Protein AF-A0A7I7NJE1-F1 (afdb_monomer)

Nearest PDB structures (foldseek):
  4ftd-assembly1_A  TM=7.856E-01  e=2.096E+00  Bacteroides eggerthii DSM 20697
  6hzo-assembly2_B  TM=3.505E-01  e=2.374E+00  Haemophilus influenzae
  6xyw-assembly1_Bd  TM=3.666E-01  e=9.323E+00  Arabidopsis thaliana
  8i4o-assembly2_C  TM=2.886E-01  e=9.323E+00  Bacteria Latreille et al. 1825

Foldseek 3Di:
DDDPPAQDPPDQQQVLVVVLLCQFAVVDKDKDKDKGWDADPVRHTPWIKMKIFIRHAPAATCVQVVVHDPVSNVCSLVVVVVDPVSCVVVVRDNPDDDPPCPVVVVVRVVVSVVLVCLLPVVVVVRNGFAMWMAIGVVRDIDRDDTDHDPPDPSNVSGHNHVVDDDSDDDVVVVVVVVVVVPPPDPPDPDDDDDDDDDDDD

Sequence (201 aa):
MTAALGNYVTVDTWPRAILNTIAYADLIPVIDGGLTLETFPDGQMRSGSWRAHTLVPGRPCMLCTRQLNQTDIQLDRRGLLDDPTYIERSGRQTAMGAPNVAAYAASVSAALLAQFVSLTAHPGHQGVPAPLRYVLTTHNLHLLEAATGEHCQYELDTAIGDGRTPWGTSESTIAATARGCGRISRTRIARSHRMAPDRAT

Secondary structure (DSSP, 8-state):
------------HHHHHHHHHHHHHS---EEEEEEEEEE-TTS-EEEEEEEEEEE-TTS--TTTTTS--HHHHHHHHTTTTT-HHHHHHHT----SS----HHHHHHHHHHHHHHHHHHHH-GGG-SSPPPEEEEGGGTEEEE------TT-HHHHTTT-GGGSPPS---HHHHHHHHHHTT-------------PPP---

Radius of gyration: 27.12 Å; Cα contacts (8 Å, |Δi|>4): 253; chains: 1; bounding box: 35×96×79 Å

pLDDT: mean 78.31, std 21.94, range [21.69, 97.75]

Organism: NCBI:txid169765

Mean predicted aligned error: 12.09 Å

Structure (mmCIF, N/CA/C/O backbone):
data_AF-A0A7I7NJE1-F1
#
_entry.id   AF-A0A7I7NJE1-F1
#
loop_
_atom_site.group_PDB
_atom_site.id
_atom_site.type_symbol
_atom_site.label_atom_id
_atom_site.label_alt_id
_atom_site.label_comp_id
_atom_site.label_asym_id
_atom_site.label_entity_id
_atom_site.label_seq_id
_atom_site.pdbx_PDB_ins_code
_atom_site.Cartn_x
_atom_site.Cartn_y
_atom_site.Cartn_z
_atom_site.occupancy
_atom_site.B_iso_or_equiv
_atom_site.auth_seq_id
_atom_site.auth_comp_id
_atom_site.auth_asym_id
_atom_site.auth_atom_id
_atom_site.pdbx_PDB_model_num
ATOM 1 N N . MET A 1 1 ? 6.861 5.701 25.806 1.00 27.98 1 MET A N 1
ATOM 2 C CA . MET A 1 1 ? 6.484 5.865 24.385 1.00 27.98 1 MET A CA 1
ATOM 3 C C . MET A 1 1 ? 5.833 4.575 23.924 1.00 27.98 1 MET A C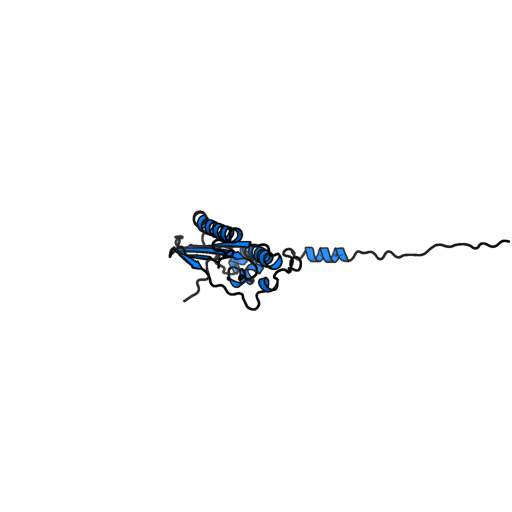 1
ATOM 5 O O . MET A 1 1 ? 6.501 3.673 23.445 1.00 27.98 1 MET A O 1
ATOM 9 N N . THR A 1 2 ? 4.543 4.441 24.196 1.00 21.69 2 THR A N 1
ATOM 10 C CA . THR A 1 2 ? 3.741 3.271 23.839 1.00 21.69 2 THR A CA 1
ATOM 11 C C . THR A 1 2 ? 3.338 3.427 22.380 1.00 21.69 2 THR A C 1
ATOM 13 O O . THR A 1 2 ? 2.676 4.401 22.028 1.00 21.69 2 THR A O 1
ATOM 16 N N . ALA A 1 3 ? 3.789 2.510 21.524 1.00 24.23 3 ALA A N 1
ATOM 17 C CA . ALA A 1 3 ? 3.280 2.388 20.168 1.00 24.23 3 ALA A CA 1
ATOM 18 C C . ALA A 1 3 ? 1.771 2.137 20.272 1.00 24.23 3 ALA A C 1
ATOM 20 O O . ALA A 1 3 ? 1.347 1.066 20.703 1.00 24.23 3 ALA A O 1
ATOM 21 N N . ALA A 1 4 ? 0.974 3.158 19.964 1.00 26.89 4 ALA A N 1
ATOM 22 C CA . ALA A 1 4 ? -0.460 3.007 19.828 1.00 26.89 4 ALA A CA 1
ATOM 23 C C . ALA A 1 4 ? -0.686 2.010 18.690 1.00 26.89 4 ALA A C 1
ATOM 25 O O . ALA A 1 4 ? -0.354 2.277 17.534 1.00 26.89 4 ALA A O 1
ATOM 26 N N . LEU A 1 5 ? -1.161 0.823 19.060 1.00 32.50 5 LEU A N 1
ATOM 27 C CA . LEU A 1 5 ? -1.731 -0.143 18.141 1.00 32.50 5 LEU A CA 1
ATOM 28 C C . LEU A 1 5 ? -2.878 0.590 17.449 1.00 32.50 5 LEU A C 1
ATOM 30 O O . LEU A 1 5 ? -3.888 0.888 18.080 1.00 32.50 5 LEU A O 1
ATOM 34 N N . GLY A 1 6 ? -2.643 0.994 16.200 1.00 34.84 6 GLY A N 1
ATOM 35 C CA . GLY A 1 6 ? -3.618 1.724 15.407 1.00 34.84 6 GLY A CA 1
ATOM 36 C C . GLY A 1 6 ? -4.927 0.951 15.382 1.00 34.84 6 GLY A C 1
ATOM 37 O O . GLY A 1 6 ? -4.928 -0.268 15.212 1.00 34.84 6 GLY A O 1
ATOM 38 N N . ASN A 1 7 ? -6.027 1.667 15.582 1.00 38.50 7 ASN A N 1
ATOM 39 C CA . ASN A 1 7 ? -7.372 1.142 15.414 1.00 38.50 7 ASN A CA 1
ATOM 40 C C . ASN A 1 7 ? -7.488 0.590 13.986 1.00 38.50 7 ASN A C 1
ATOM 42 O O . ASN A 1 7 ? -7.588 1.355 13.024 1.00 38.50 7 ASN A O 1
ATOM 46 N N . TYR A 1 8 ? -7.405 -0.731 13.835 1.00 43.19 8 TYR A N 1
ATOM 47 C CA . TYR A 1 8 ? -7.568 -1.380 12.544 1.00 43.19 8 TYR A CA 1
ATOM 48 C C . TYR A 1 8 ? -9.050 -1.310 12.179 1.00 43.19 8 TYR A C 1
ATOM 50 O O . TYR A 1 8 ? -9.864 -2.084 12.673 1.00 43.19 8 TYR A O 1
ATOM 58 N N . VAL A 1 9 ? -9.400 -0.376 11.294 1.00 43.22 9 VAL A N 1
ATOM 59 C CA . VAL A 1 9 ? -10.474 -0.647 10.336 1.00 43.22 9 VAL A CA 1
ATOM 60 C C . VAL A 1 9 ? -10.018 -1.902 9.597 1.00 43.22 9 VAL A C 1
ATOM 62 O O . VAL A 1 9 ? -8.901 -1.922 9.079 1.00 43.22 9 VAL A O 1
ATOM 65 N N . THR A 1 10 ? -10.813 -2.966 9.642 1.00 46.72 10 THR A N 1
ATOM 66 C CA . THR A 1 10 ? -10.576 -4.222 8.924 1.00 46.72 10 THR A CA 1
ATOM 67 C C . THR A 1 10 ? -10.597 -3.935 7.426 1.00 46.72 10 THR A C 1
ATOM 69 O O . THR A 1 10 ? -11.626 -4.006 6.770 1.00 46.72 10 THR A O 1
ATOM 72 N N . VAL A 1 11 ? -9.460 -3.491 6.895 1.00 59.47 11 VAL A N 1
ATOM 73 C CA . VAL A 1 11 ? -9.180 -3.526 5.463 1.00 59.47 11 VAL A CA 1
ATOM 74 C C . VAL A 1 11 ? -8.716 -4.932 5.137 1.00 59.47 11 VAL A C 1
ATOM 76 O O . VAL A 1 11 ? -7.766 -5.425 5.754 1.00 59.47 11 VAL A O 1
ATOM 79 N N . ASP A 1 12 ? -9.383 -5.542 4.165 1.00 73.38 12 ASP A N 1
ATOM 80 C CA . ASP A 1 12 ? -9.104 -6.884 3.668 1.00 73.38 12 ASP A CA 1
ATOM 81 C C . ASP A 1 12 ? -7.601 -7.024 3.366 1.00 73.38 12 ASP A C 1
ATOM 83 O O . ASP A 1 12 ? -7.031 -6.443 2.433 1.00 73.38 12 ASP A O 1
ATOM 87 N N . THR A 1 13 ? -6.925 -7.774 4.226 1.00 89.06 13 THR A N 1
ATOM 88 C CA . THR A 1 13 ? -5.475 -7.959 4.239 1.00 89.06 13 THR A CA 1
ATOM 89 C C . THR A 1 13 ? -5.062 -9.026 3.217 1.00 89.06 13 THR A C 1
ATOM 91 O O . THR A 1 13 ? -3.984 -8.950 2.624 1.00 89.06 13 THR A O 1
ATOM 94 N N . TRP A 1 14 ? -5.934 -9.998 2.948 1.00 91.44 14 TRP A N 1
ATOM 95 C CA . TRP A 1 14 ? -5.745 -11.072 1.983 1.00 91.44 14 TRP A CA 1
ATOM 96 C C . TRP A 1 14 ? -5.761 -10.584 0.522 1.00 91.44 14 TRP A C 1
ATOM 98 O O . TRP A 1 14 ? -4.806 -10.893 -0.196 1.00 91.44 14 TRP A O 1
ATOM 108 N N . PRO A 1 15 ? -6.730 -9.767 0.059 1.00 92.25 15 PRO A N 1
ATOM 109 C CA . PRO A 1 15 ? -6.671 -9.163 -1.272 1.00 92.25 15 PRO A CA 1
ATOM 110 C C . PRO A 1 15 ? -5.396 -8.350 -1.497 1.00 92.25 15 PRO A C 1
ATOM 112 O O . PRO A 1 15 ? -4.749 -8.488 -2.534 1.00 92.25 15 PRO A O 1
ATOM 115 N N . ARG A 1 16 ? -4.965 -7.564 -0.505 1.00 93.81 16 ARG A N 1
ATOM 116 C CA . ARG A 1 16 ? -3.686 -6.849 -0.583 1.00 93.81 16 ARG A CA 1
ATOM 117 C C . ARG A 1 16 ? -2.494 -7.797 -0.668 1.00 93.81 16 ARG A C 1
ATOM 119 O O . ARG A 1 16 ? -1.583 -7.531 -1.442 1.00 93.81 16 ARG A O 1
ATOM 126 N N . ALA A 1 17 ? -2.488 -8.913 0.059 1.00 94.38 17 ALA A N 1
ATOM 127 C CA . ALA A 1 17 ? -1.436 -9.920 -0.081 1.00 94.38 17 ALA A CA 1
ATOM 128 C C . ALA A 1 17 ? -1.363 -10.485 -1.511 1.00 94.38 17 ALA A C 1
ATOM 130 O O . ALA A 1 17 ? -0.268 -10.584 -2.061 1.00 94.38 17 ALA A O 1
ATOM 131 N N . ILE A 1 18 ? -2.512 -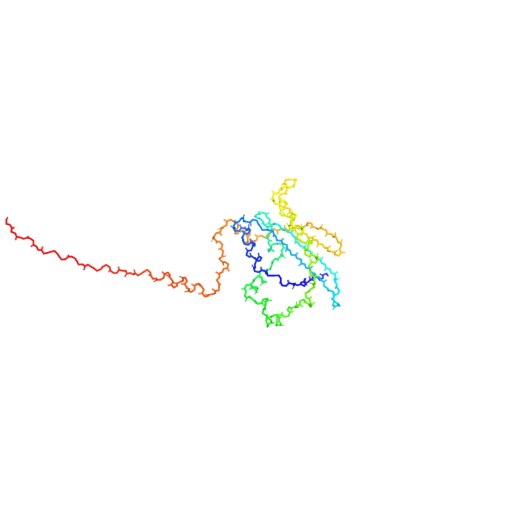10.764 -2.141 1.00 94.50 18 ILE A N 1
ATOM 132 C CA . ILE A 1 18 ? -2.582 -11.186 -3.551 1.00 94.50 18 ILE A CA 1
ATOM 133 C C . ILE A 1 18 ? -2.001 -10.110 -4.473 1.00 94.50 18 ILE A C 1
ATOM 135 O O . ILE A 1 18 ? -1.153 -10.416 -5.309 1.00 94.50 18 ILE A O 1
ATOM 139 N N . LEU A 1 19 ? -2.416 -8.850 -4.307 1.00 95.38 19 LEU A N 1
ATOM 140 C CA . LEU A 1 19 ? -1.895 -7.735 -5.102 1.00 95.38 19 LEU A CA 1
ATOM 141 C C . LEU A 1 19 ? -0.381 -7.556 -4.912 1.00 95.38 19 LEU A C 1
ATOM 143 O O . LEU A 1 19 ? 0.336 -7.300 -5.876 1.00 95.38 19 LEU A O 1
ATOM 147 N N . ASN A 1 20 ? 0.124 -7.758 -3.693 1.00 95.31 20 ASN A N 1
ATOM 148 C CA . ASN A 1 20 ? 1.558 -7.767 -3.429 1.00 95.31 20 ASN A CA 1
ATOM 149 C C . ASN A 1 20 ? 2.236 -8.909 -4.195 1.00 95.31 20 ASN A C 1
ATOM 151 O O . ASN A 1 20 ? 3.243 -8.676 -4.842 1.00 95.31 20 ASN A O 1
ATOM 155 N N . THR A 1 21 ? 1.686 -10.128 -4.194 1.00 95.88 21 THR A N 1
ATOM 156 C CA . THR A 1 21 ? 2.241 -11.222 -5.008 1.00 95.88 21 THR A CA 1
ATOM 157 C C . THR A 1 21 ? 2.276 -10.854 -6.492 1.00 95.88 21 THR A C 1
ATOM 159 O O . THR A 1 21 ? 3.316 -11.030 -7.114 1.00 95.88 21 THR A O 1
ATOM 162 N N . ILE A 1 22 ? 1.191 -10.307 -7.047 1.00 96.31 22 ILE A N 1
ATOM 163 C CA . ILE A 1 22 ? 1.111 -9.894 -8.460 1.00 96.31 22 ILE A CA 1
ATOM 164 C C . ILE A 1 22 ? 2.212 -8.880 -8.812 1.00 96.31 22 ILE A C 1
ATOM 166 O O . ILE A 1 22 ? 2.864 -9.005 -9.849 1.00 96.31 22 ILE A O 1
ATOM 170 N N . ALA A 1 23 ? 2.467 -7.910 -7.929 1.00 97.12 23 ALA A N 1
ATOM 171 C CA . ALA A 1 23 ? 3.466 -6.871 -8.168 1.00 97.12 23 ALA A CA 1
ATOM 172 C C . ALA A 1 23 ? 4.892 -7.411 -8.346 1.00 97.12 23 ALA A C 1
ATOM 174 O O . ALA A 1 23 ? 5.647 -6.888 -9.167 1.00 97.12 23 ALA A O 1
ATOM 175 N N . TYR A 1 24 ? 5.257 -8.459 -7.604 1.00 96.81 24 TYR A N 1
ATOM 176 C CA . TYR A 1 24 ? 6.612 -9.014 -7.630 1.00 96.81 24 TYR A CA 1
ATOM 177 C C . TYR A 1 24 ? 6.721 -10.254 -8.520 1.00 96.81 24 TYR A C 1
ATOM 179 O O . TYR A 1 24 ? 7.607 -10.308 -9.370 1.00 96.81 24 TYR A O 1
ATOM 187 N N . ALA A 1 25 ? 5.814 -11.223 -8.385 1.00 97.00 25 ALA A N 1
ATOM 188 C CA . ALA A 1 25 ? 5.864 -12.467 -9.152 1.00 97.00 25 ALA A CA 1
ATOM 189 C C . ALA A 1 25 ? 5.546 -12.247 -10.636 1.00 97.00 25 ALA A C 1
ATOM 191 O O . ALA A 1 25 ? 6.240 -12.798 -11.490 1.00 97.00 25 ALA A O 1
ATOM 192 N N . ASP A 1 26 ? 4.542 -11.417 -10.939 1.00 96.75 26 ASP A N 1
ATOM 193 C CA . ASP A 1 26 ? 4.022 -11.229 -12.301 1.00 96.75 26 ASP A CA 1
ATOM 194 C C . ASP A 1 26 ? 4.498 -9.920 -12.954 1.00 96.75 26 ASP A C 1
ATOM 196 O O . ASP A 1 26 ? 4.197 -9.662 -14.118 1.00 96.75 26 ASP A O 1
ATOM 200 N N . LEU A 1 27 ? 5.264 -9.099 -12.223 1.00 96.81 27 LEU A N 1
ATOM 201 C CA . LEU A 1 27 ? 5.820 -7.819 -12.686 1.00 96.81 27 LEU A CA 1
ATOM 202 C C . LEU A 1 27 ? 4.757 -6.805 -13.146 1.00 96.81 27 LEU A C 1
ATOM 204 O O . LEU A 1 27 ? 5.033 -5.945 -13.984 1.00 96.81 27 LEU A O 1
ATOM 208 N N . ILE A 1 28 ? 3.545 -6.884 -12.593 1.00 97.25 28 ILE A N 1
ATOM 209 C CA . ILE A 1 28 ? 2.456 -5.943 -12.874 1.00 97.25 28 ILE A CA 1
ATOM 210 C C . ILE A 1 28 ? 2.454 -4.871 -11.776 1.00 97.25 28 ILE A C 1
ATOM 212 O O . ILE A 1 28 ? 2.090 -5.190 -10.646 1.00 97.25 28 ILE A O 1
ATOM 216 N N . PRO A 1 29 ? 2.822 -3.605 -12.059 1.00 97.19 29 PRO A N 1
ATOM 217 C CA . PRO A 1 29 ? 2.873 -2.570 -11.032 1.00 97.19 29 PRO A CA 1
ATOM 218 C C . PRO A 1 29 ? 1.533 -2.400 -10.313 1.00 97.19 29 PRO A C 1
ATOM 220 O O . PRO A 1 29 ? 0.490 -2.254 -10.953 1.00 97.19 29 PRO A O 1
ATOM 223 N N . VAL A 1 30 ? 1.569 -2.364 -8.982 1.00 97.75 30 VAL A N 1
ATOM 224 C CA . VAL A 1 30 ? 0.382 -2.129 -8.150 1.00 97.75 30 VAL A CA 1
ATOM 225 C C . VAL A 1 30 ? 0.530 -0.804 -7.427 1.00 97.75 30 VAL A C 1
ATOM 227 O O . VAL A 1 30 ? 1.540 -0.547 -6.781 1.00 97.75 30 VAL A O 1
ATOM 230 N N . ILE A 1 31 ? -0.497 0.033 -7.497 1.00 97.00 31 ILE A N 1
ATOM 231 C CA . ILE A 1 31 ? -0.575 1.267 -6.720 1.00 97.00 31 ILE A CA 1
ATOM 232 C C . ILE A 1 31 ? -1.539 1.011 -5.572 1.00 97.00 31 ILE A C 1
ATOM 234 O O . ILE A 1 31 ? -2.721 0.764 -5.803 1.00 97.00 31 ILE A O 1
ATOM 238 N N . ASP A 1 32 ? -1.030 1.057 -4.345 1.00 95.25 32 ASP A N 1
ATOM 239 C CA . ASP A 1 32 ? -1.823 0.825 -3.140 1.00 95.25 32 ASP A CA 1
ATOM 240 C C . ASP A 1 32 ? -1.802 2.049 -2.226 1.00 95.25 32 ASP A C 1
ATOM 242 O O . ASP A 1 32 ? -0.802 2.771 -2.083 1.00 95.25 32 ASP A O 1
ATOM 246 N N . GLY A 1 33 ? -2.948 2.274 -1.595 1.00 92.81 33 GLY A N 1
ATOM 247 C CA . GLY A 1 33 ? -3.094 3.257 -0.546 1.00 92.81 33 GLY A CA 1
ATOM 248 C C . GLY A 1 33 ? -4.083 2.802 0.499 1.00 92.81 33 GLY A C 1
ATOM 249 O O . GLY A 1 33 ? -5.048 2.091 0.225 1.00 92.81 33 GLY A O 1
ATOM 250 N N . GLY A 1 34 ? -3.841 3.253 1.718 1.00 90.69 34 GLY A N 1
ATOM 251 C CA . GLY A 1 34 ? -4.705 3.018 2.860 1.00 90.69 34 GLY A CA 1
ATOM 252 C C . GLY A 1 34 ? -4.826 4.278 3.689 1.00 90.69 34 GLY A C 1
ATOM 253 O O . GLY A 1 34 ? -3.897 5.085 3.747 1.00 90.69 34 GLY A O 1
ATOM 254 N N . LEU A 1 35 ? -5.968 4.430 4.348 1.00 91.12 35 LEU A N 1
ATOM 255 C CA . LEU A 1 35 ? -6.194 5.483 5.324 1.00 91.12 35 LEU A CA 1
ATOM 256 C C . LEU A 1 35 ? -6.603 4.881 6.662 1.00 91.12 35 LEU A C 1
ATOM 258 O O . LEU A 1 35 ? -7.156 3.787 6.731 1.00 91.12 35 LEU A O 1
ATOM 262 N N . THR A 1 36 ? -6.336 5.627 7.720 1.00 88.12 36 THR A N 1
ATOM 263 C CA . THR A 1 36 ? -6.755 5.326 9.083 1.00 88.12 36 THR A CA 1
ATOM 264 C C . THR A 1 36 ? -7.295 6.600 9.701 1.00 88.12 36 THR A C 1
ATOM 266 O O . THR A 1 36 ? -6.674 7.660 9.568 1.00 88.12 36 THR A O 1
ATOM 269 N N . LEU A 1 37 ? -8.412 6.487 10.408 1.00 87.19 37 LEU A N 1
ATOM 270 C CA . LEU A 1 37 ? -8.932 7.543 11.263 1.00 87.19 37 LEU A CA 1
ATOM 271 C C . LEU A 1 37 ? -8.892 7.073 12.710 1.00 87.19 37 LEU A C 1
ATOM 273 O O . LEU A 1 37 ? -9.221 5.929 13.016 1.00 87.19 37 LEU A O 1
ATOM 277 N N . GLU A 1 38 ? -8.504 7.977 13.594 1.00 85.69 38 GLU A N 1
ATOM 278 C CA . GLU A 1 38 ? -8.584 7.775 15.030 1.00 85.69 38 GLU A CA 1
ATOM 279 C C . GLU A 1 38 ? -9.652 8.704 15.585 1.00 85.69 38 GLU A C 1
ATOM 281 O O . GLU A 1 38 ? -9.718 9.885 15.231 1.00 85.69 38 GLU A O 1
ATOM 286 N N . THR A 1 39 ? -10.467 8.179 16.488 1.00 85.62 39 THR A N 1
ATOM 287 C CA . THR A 1 39 ? -11.500 8.929 17.195 1.00 85.62 39 THR A CA 1
ATOM 288 C C . THR A 1 39 ? -11.172 9.008 18.682 1.00 85.62 39 THR A C 1
ATOM 290 O O . THR A 1 39 ? -10.413 8.210 19.247 1.00 85.62 39 THR A O 1
ATOM 293 N N . PHE A 1 40 ? -11.685 10.040 19.335 1.00 85.62 40 PHE A N 1
ATOM 294 C CA . PHE A 1 40 ? -11.797 10.077 20.785 1.00 85.62 40 PHE A CA 1
ATOM 295 C C . PHE A 1 40 ? -12.961 9.177 21.244 1.00 85.62 40 PHE A C 1
ATOM 297 O O . PHE A 1 40 ? -13.823 8.834 20.432 1.00 85.62 40 PHE A O 1
ATOM 304 N N . PRO A 1 41 ? -13.022 8.791 22.536 1.00 82.75 41 PRO A N 1
ATOM 305 C CA . PRO A 1 41 ? -14.143 8.008 23.067 1.00 82.75 41 PRO A CA 1
ATOM 306 C C . PRO A 1 41 ? -15.517 8.680 22.912 1.00 82.75 41 PRO A C 1
ATOM 308 O O . PRO A 1 41 ? -16.533 7.996 22.928 1.00 82.75 41 PRO A O 1
ATOM 311 N N . ASP A 1 42 ? -15.551 10.005 22.755 1.00 84.94 42 ASP A N 1
ATOM 312 C CA . ASP A 1 42 ? -16.762 10.795 22.501 1.00 84.94 42 ASP A CA 1
ATOM 313 C C . ASP A 1 42 ? -17.173 10.832 21.012 1.00 84.94 42 ASP A C 1
ATOM 315 O O . ASP A 1 42 ? -18.142 11.496 20.653 1.00 84.94 42 ASP A O 1
ATOM 319 N N . GLY A 1 43 ? -16.441 10.128 20.141 1.00 81.44 43 GLY A N 1
ATOM 320 C CA . GLY A 1 43 ? -16.706 10.037 18.706 1.00 81.44 43 GLY A CA 1
ATOM 321 C C . GLY A 1 43 ? -16.121 11.175 17.867 1.00 81.44 43 GLY A C 1
ATOM 322 O O . GLY A 1 43 ? -16.184 11.107 16.639 1.00 81.44 43 GLY A O 1
ATOM 323 N N . GLN A 1 44 ? -15.513 12.198 18.476 1.00 84.94 44 GLN A N 1
ATOM 324 C CA . GLN A 1 44 ? -14.856 13.266 17.721 1.00 84.94 44 GLN A CA 1
ATOM 325 C C . GLN A 1 44 ? -13.599 12.746 17.012 1.00 84.94 44 GLN A C 1
ATOM 327 O O . GLN A 1 44 ? -12.896 11.866 17.519 1.00 84.94 44 GLN A O 1
ATOM 332 N N . MET A 1 45 ? -13.281 13.300 15.836 1.00 85.94 45 MET A N 1
ATOM 333 C CA . MET A 1 45 ? -12.044 12.961 15.128 1.00 85.94 45 MET A CA 1
ATOM 334 C C . MET A 1 45 ? -10.836 13.403 15.963 1.00 85.94 45 MET A C 1
ATOM 336 O O . MET A 1 45 ? -10.676 14.581 16.271 1.00 85.94 45 MET A O 1
ATOM 340 N N . ARG A 1 46 ? -9.964 12.450 16.292 1.00 87.56 46 ARG A N 1
ATOM 341 C CA . ARG A 1 46 ? -8.684 12.694 16.965 1.00 87.56 46 ARG A CA 1
ATOM 342 C C . ARG A 1 46 ? -7.580 12.930 15.952 1.00 87.56 46 ARG A C 1
ATOM 344 O O . ARG A 1 46 ? -6.795 13.864 16.088 1.00 87.56 46 ARG A O 1
ATOM 351 N N . SER A 1 47 ? -7.477 12.041 14.971 1.00 89.44 47 SER A N 1
ATOM 352 C CA . SER A 1 47 ? -6.429 12.102 13.964 1.00 89.44 47 SER A CA 1
ATOM 353 C C . SER A 1 47 ? -6.832 11.360 12.693 1.00 89.44 47 SER A C 1
ATOM 355 O O . SER A 1 47 ? -7.801 10.600 12.660 1.00 89.44 47 SER A O 1
ATOM 357 N N . GLY A 1 48 ? -6.071 11.594 11.631 1.00 90.44 48 GLY A N 1
ATOM 358 C CA . GLY A 1 48 ? -6.177 10.856 10.387 1.00 90.44 48 GLY A CA 1
ATOM 359 C C . GLY A 1 48 ? -4.803 10.715 9.759 1.00 90.44 48 GLY A C 1
ATOM 360 O O . GLY A 1 48 ? -3.963 11.611 9.857 1.00 90.44 48 GLY A O 1
ATOM 361 N N . SER A 1 49 ? -4.553 9.592 9.104 1.00 93.25 49 SER A N 1
ATOM 362 C CA . SER A 1 49 ? -3.350 9.418 8.298 1.00 93.25 49 SER A CA 1
ATOM 363 C C . SER A 1 49 ? -3.659 8.580 7.075 1.00 93.25 49 SER A C 1
ATOM 365 O O . SER A 1 49 ? -4.571 7.757 7.107 1.00 93.25 49 SER A O 1
ATOM 367 N N . TRP A 1 50 ? -2.934 8.809 5.991 1.00 93.94 50 TRP A N 1
ATOM 368 C CA . TRP A 1 50 ? -2.973 7.919 4.840 1.00 93.94 50 TRP A CA 1
ATOM 369 C C . TRP A 1 50 ? -1.568 7.632 4.343 1.00 93.94 50 TRP A C 1
ATOM 371 O O . TRP A 1 50 ? -0.622 8.378 4.618 1.00 93.94 50 TRP A O 1
ATOM 381 N N . ARG A 1 51 ? -1.439 6.523 3.621 1.00 94.44 51 ARG A N 1
ATOM 382 C CA . ARG A 1 51 ? -0.245 6.156 2.866 1.00 94.44 51 ARG A CA 1
ATOM 383 C C . ARG A 1 51 ? -0.616 5.876 1.420 1.00 94.44 51 ARG A C 1
ATOM 385 O O . ARG A 1 51 ? -1.713 5.392 1.159 1.00 94.44 51 ARG A O 1
ATOM 392 N N . ALA A 1 52 ? 0.296 6.192 0.511 1.00 95.38 52 ALA A N 1
ATOM 393 C CA . ALA A 1 52 ? 0.174 5.889 -0.910 1.00 95.38 52 ALA A CA 1
ATOM 394 C C . ALA A 1 52 ? 1.550 5.518 -1.461 1.00 95.38 52 ALA A C 1
ATOM 396 O O . ALA A 1 52 ? 2.544 6.181 -1.151 1.00 95.38 52 ALA A O 1
ATOM 397 N N . HIS A 1 53 ? 1.613 4.455 -2.252 1.00 95.00 53 HIS A N 1
ATOM 398 C CA . HIS A 1 53 ? 2.868 3.932 -2.772 1.00 95.00 53 HIS A CA 1
ATOM 399 C C . HIS A 1 53 ? 2.648 3.069 -4.009 1.00 95.00 53 HIS A C 1
ATOM 401 O O . HIS A 1 53 ? 1.543 2.598 -4.274 1.00 95.00 53 HIS A O 1
ATOM 407 N N . THR A 1 54 ? 3.735 2.864 -4.744 1.00 96.31 54 THR A N 1
ATOM 408 C CA . THR A 1 54 ? 3.775 1.998 -5.918 1.00 96.31 54 THR A CA 1
ATOM 409 C C . THR A 1 54 ? 4.653 0.788 -5.610 1.00 96.31 54 THR A C 1
ATOM 411 O O . THR A 1 54 ? 5.810 0.937 -5.214 1.00 96.31 54 THR A O 1
ATOM 414 N N . LEU A 1 55 ? 4.093 -0.403 -5.785 1.00 96.19 55 LEU A N 1
ATOM 415 C CA . LEU A 1 55 ? 4.745 -1.694 -5.635 1.00 96.19 55 LEU A CA 1
ATOM 416 C C . LEU A 1 55 ? 5.296 -2.128 -6.987 1.00 96.19 55 LEU A C 1
ATOM 418 O O . LEU A 1 55 ? 4.546 -2.344 -7.941 1.00 96.19 55 LEU A O 1
ATOM 422 N N . VAL A 1 56 ? 6.615 -2.245 -7.037 1.00 95.44 56 VAL A N 1
ATOM 423 C CA . VAL A 1 56 ? 7.388 -2.763 -8.164 1.00 95.44 56 VAL A CA 1
ATOM 424 C C . VAL A 1 56 ? 8.648 -3.436 -7.615 1.00 95.44 56 VAL A C 1
ATOM 426 O O . VAL A 1 56 ? 9.112 -3.067 -6.527 1.00 95.44 56 VAL A O 1
ATOM 429 N N . PRO A 1 57 ? 9.256 -4.369 -8.360 1.00 94.06 57 PRO A N 1
ATOM 430 C CA . PRO A 1 57 ? 10.575 -4.889 -8.023 1.00 94.06 57 PRO A CA 1
ATOM 431 C C . PRO A 1 57 ? 11.603 -3.773 -7.797 1.00 94.06 57 PRO A C 1
ATOM 433 O O . PRO A 1 57 ? 11.603 -2.754 -8.489 1.00 94.06 57 PRO A O 1
ATOM 436 N N . GLY A 1 58 ? 12.478 -3.957 -6.807 1.00 89.75 58 GLY A N 1
ATOM 437 C CA . GLY A 1 58 ? 13.443 -2.936 -6.378 1.00 89.75 58 GLY A CA 1
ATOM 438 C C . GLY A 1 58 ? 12.881 -1.892 -5.403 1.00 89.75 58 GLY A C 1
ATOM 439 O O . GLY A 1 58 ? 13.626 -1.031 -4.932 1.00 89.75 58 GLY A O 1
ATOM 440 N N . ARG A 1 59 ? 11.587 -1.959 -5.061 1.00 91.50 59 ARG A N 1
ATOM 441 C CA . ARG A 1 59 ? 10.988 -1.229 -3.933 1.00 91.50 59 ARG A CA 1
ATOM 442 C C . ARG A 1 59 ? 10.559 -2.202 -2.826 1.00 91.50 59 ARG A C 1
ATOM 444 O O . ARG A 1 59 ? 10.183 -3.327 -3.151 1.00 91.50 59 ARG A O 1
ATOM 451 N N . PRO A 1 60 ? 10.553 -1.780 -1.547 1.00 92.38 60 PRO A N 1
ATOM 452 C CA . PRO A 1 60 ? 10.089 -2.622 -0.446 1.00 92.38 60 PRO A CA 1
ATOM 453 C C . PRO A 1 60 ? 8.605 -2.975 -0.580 1.00 92.38 60 PRO A C 1
ATOM 455 O O . PRO A 1 60 ? 7.774 -2.092 -0.813 1.00 92.38 60 PRO A O 1
ATOM 458 N N . CYS A 1 61 ? 8.265 -4.244 -0.363 1.00 93.50 61 CYS A N 1
ATOM 459 C CA . CYS A 1 61 ? 6.885 -4.720 -0.493 1.00 93.50 61 CYS A CA 1
ATOM 460 C C . CYS A 1 61 ? 5.962 -4.276 0.663 1.00 93.50 61 CYS A C 1
ATOM 462 O O . CYS A 1 61 ? 6.393 -3.659 1.647 1.00 93.50 61 CYS A O 1
ATOM 464 N N . MET A 1 62 ? 4.672 -4.632 0.605 1.00 93.25 62 MET A N 1
ATOM 465 C CA . MET A 1 62 ? 3.718 -4.271 1.667 1.00 93.25 62 MET A CA 1
ATOM 466 C C . MET A 1 62 ? 4.010 -4.912 3.037 1.00 93.25 62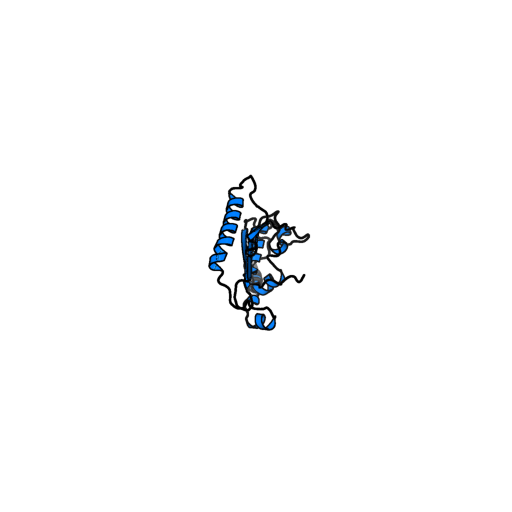 MET A C 1
ATOM 468 O O . MET A 1 62 ? 3.683 -4.307 4.061 1.00 93.25 62 MET A O 1
ATOM 472 N N . LEU A 1 63 ? 4.672 -6.077 3.100 1.00 92.19 63 LEU A N 1
ATOM 473 C CA . LEU A 1 63 ? 5.184 -6.608 4.376 1.00 92.19 63 LEU A CA 1
ATOM 474 C C . LEU A 1 63 ? 6.338 -5.746 4.912 1.00 92.19 63 LEU A C 1
ATOM 476 O O . LEU A 1 63 ? 6.332 -5.366 6.082 1.00 92.19 63 LEU A O 1
ATOM 480 N N . CYS A 1 64 ? 7.305 -5.385 4.065 1.00 91.94 64 CYS A N 1
ATOM 481 C CA . CYS A 1 64 ? 8.470 -4.589 4.468 1.00 91.94 64 CYS A CA 1
ATOM 482 C C . CYS A 1 64 ? 8.087 -3.172 4.918 1.00 91.94 64 CYS A C 1
ATOM 484 O O . CYS A 1 64 ? 8.622 -2.658 5.899 1.00 91.94 64 CYS A O 1
ATOM 486 N N . THR A 1 65 ? 7.094 -2.562 4.265 1.00 88.88 65 THR A N 1
ATOM 487 C CA . THR A 1 65 ? 6.536 -1.255 4.662 1.00 88.88 65 THR A CA 1
ATOM 488 C C . THR A 1 65 ? 5.565 -1.334 5.850 1.00 88.88 65 THR A C 1
ATOM 490 O O . THR A 1 65 ? 5.044 -0.305 6.296 1.00 88.88 65 THR A O 1
ATOM 493 N N . ARG A 1 66 ? 5.341 -2.539 6.402 1.00 88.19 66 ARG A N 1
ATOM 494 C CA . ARG A 1 66 ? 4.415 -2.832 7.511 1.00 88.19 66 ARG A CA 1
ATOM 495 C C . ARG A 1 66 ? 2.972 -2.406 7.231 1.00 88.19 66 ARG A C 1
ATOM 497 O O . ARG A 1 66 ? 2.271 -1.951 8.131 1.00 88.19 66 ARG A O 1
ATOM 504 N N . GLN A 1 67 ? 2.554 -2.494 5.974 1.00 88.06 67 GLN A N 1
ATOM 505 C CA . GLN A 1 67 ? 1.153 -2.338 5.572 1.00 88.06 67 GLN A CA 1
ATOM 506 C C . GLN A 1 67 ? 0.404 -3.669 5.602 1.00 88.06 67 GLN A C 1
ATOM 508 O O . GLN A 1 67 ? -0.819 -3.681 5.696 1.00 88.06 67 GLN A O 1
ATOM 513 N N . LEU A 1 68 ? 1.148 -4.776 5.584 1.00 89.62 68 LEU A N 1
ATOM 514 C CA . LEU A 1 68 ? 0.651 -6.120 5.829 1.00 89.62 68 LEU A CA 1
ATOM 515 C C . LEU A 1 68 ? 1.339 -6.748 7.041 1.00 89.62 68 LEU A C 1
ATOM 517 O O . LEU A 1 68 ? 2.496 -6.456 7.350 1.00 89.62 68 LEU A O 1
ATOM 521 N N . ASN A 1 69 ? 0.623 -7.670 7.677 1.00 88.62 69 ASN A N 1
ATOM 522 C CA . ASN A 1 69 ? 1.121 -8.556 8.720 1.00 88.62 69 ASN A CA 1
ATOM 523 C C . ASN A 1 69 ? 0.765 -9.999 8.351 1.00 88.62 69 ASN A C 1
ATOM 525 O O . ASN A 1 69 ? -0.393 -10.292 8.060 1.00 88.62 69 ASN A O 1
ATOM 529 N N . GLN A 1 70 ? 1.741 -10.908 8.406 1.00 88.25 70 GLN A N 1
ATOM 530 C CA . GLN A 1 70 ? 1.551 -12.319 8.070 1.00 88.25 70 GLN A CA 1
ATOM 531 C C . GLN A 1 70 ? 0.413 -12.976 8.863 1.00 88.25 70 GLN A C 1
ATOM 533 O O . GLN A 1 70 ? -0.336 -13.775 8.305 1.00 88.25 70 GLN A O 1
ATOM 538 N N . THR A 1 71 ? 0.258 -12.628 10.142 1.00 89.19 71 THR A N 1
ATOM 539 C CA . THR A 1 71 ? -0.810 -13.173 10.987 1.00 89.19 71 THR A CA 1
ATOM 540 C C . THR A 1 71 ? -2.182 -12.728 10.496 1.00 89.19 71 THR A C 1
ATOM 542 O O . THR A 1 71 ? -3.061 -13.567 10.312 1.00 89.19 71 THR A O 1
ATOM 545 N N . ASP A 1 72 ? -2.358 -11.433 10.225 1.00 88.56 72 ASP A N 1
ATOM 546 C CA . ASP A 1 72 ? -3.642 -10.892 9.775 1.00 88.56 72 ASP A CA 1
ATOM 547 C C . ASP A 1 72 ? -4.003 -11.404 8.371 1.00 88.56 72 ASP A C 1
ATOM 549 O O . ASP A 1 72 ? -5.159 -11.736 8.141 1.00 88.56 72 ASP A O 1
ATOM 553 N N . ILE A 1 73 ? -3.018 -11.610 7.480 1.00 89.88 73 ILE A N 1
ATOM 554 C CA . ILE A 1 73 ? -3.234 -12.267 6.175 1.00 89.88 73 ILE A CA 1
ATOM 555 C C . ILE A 1 73 ? -3.877 -13.650 6.360 1.00 89.88 73 ILE A C 1
ATOM 557 O O . ILE A 1 73 ? -4.818 -13.998 5.650 1.00 89.88 73 ILE A O 1
ATOM 561 N N . GLN A 1 74 ? -3.366 -14.463 7.292 1.00 89.19 74 GLN A N 1
ATOM 562 C CA . GLN A 1 74 ? -3.880 -15.821 7.504 1.00 89.19 74 GLN A CA 1
ATOM 563 C C . GLN A 1 74 ? -5.257 -15.833 8.167 1.00 89.19 74 GLN A C 1
ATOM 565 O O . GLN A 1 74 ? -6.071 -16.698 7.848 1.00 89.19 74 GLN A O 1
ATOM 570 N N . LEU A 1 75 ? -5.514 -14.903 9.089 1.00 88.75 75 LEU A N 1
ATOM 571 C CA . LEU A 1 75 ? -6.827 -14.756 9.715 1.00 88.75 75 LEU A CA 1
ATOM 572 C C . LEU A 1 75 ? -7.874 -14.324 8.687 1.00 88.75 75 LEU A C 1
ATOM 574 O O . LEU A 1 75 ? -8.938 -14.934 8.616 1.00 88.75 75 LEU A O 1
ATOM 578 N N . ASP A 1 76 ? -7.536 -13.341 7.855 1.00 88.12 76 ASP A N 1
ATOM 579 C CA . ASP A 1 76 ? -8.415 -12.815 6.814 1.00 88.12 76 ASP A CA 1
ATOM 580 C C . ASP A 1 76 ? -8.714 -13.860 5.736 1.00 88.12 76 ASP A C 1
ATOM 582 O O . ASP A 1 76 ? -9.861 -14.139 5.407 1.00 88.12 76 ASP A O 1
ATOM 586 N N . ARG A 1 77 ? -7.682 -14.578 5.278 1.00 88.25 77 ARG A N 1
ATOM 587 C CA . ARG A 1 77 ? -7.841 -15.689 4.328 1.00 88.25 77 ARG A CA 1
ATOM 588 C C . ARG A 1 77 ? -8.794 -16.781 4.837 1.00 88.25 77 ARG A C 1
ATOM 590 O O . ARG A 1 77 ? -9.394 -17.490 4.032 1.00 88.25 77 ARG A O 1
ATOM 597 N N . ARG A 1 78 ? -8.911 -16.955 6.157 1.00 89.00 78 ARG A N 1
ATOM 598 C CA . ARG A 1 78 ? -9.826 -17.918 6.796 1.00 89.00 78 ARG A CA 1
ATOM 599 C C . ARG A 1 78 ? -11.209 -17.329 7.096 1.00 89.00 78 ARG A C 1
ATOM 601 O O . ARG A 1 78 ? -12.038 -18.049 7.643 1.00 89.00 78 ARG A O 1
ATOM 608 N N . GLY A 1 79 ? -11.448 -16.056 6.780 1.00 86.75 79 GLY A N 1
ATOM 609 C CA . GLY A 1 79 ? -12.676 -15.332 7.118 1.00 86.75 79 GLY A CA 1
ATOM 610 C C . GLY A 1 79 ? -12.831 -15.051 8.615 1.00 86.75 79 GLY A C 1
ATOM 611 O O . GLY A 1 79 ? -13.915 -14.701 9.064 1.00 86.75 79 GLY A O 1
ATOM 612 N N . LEU A 1 80 ? -11.770 -15.214 9.415 1.00 86.69 80 LEU A N 1
ATOM 613 C CA . LEU A 1 80 ? -11.849 -15.033 10.868 1.00 86.69 80 LEU A CA 1
ATOM 614 C C . LEU A 1 80 ? -11.928 -13.558 11.263 1.00 86.69 80 LEU A C 1
ATOM 616 O O . LEU A 1 80 ? -12.435 -13.250 12.335 1.00 86.69 80 LEU A O 1
ATOM 620 N N . LEU A 1 81 ? -11.441 -12.645 10.416 1.00 83.31 81 LEU A N 1
ATOM 621 C CA . LEU A 1 81 ? -11.572 -11.205 10.659 1.00 83.31 81 LEU A CA 1
ATOM 622 C C . LEU A 1 81 ? -13.002 -10.685 10.452 1.00 83.31 81 LEU A C 1
ATOM 624 O O . LEU A 1 81 ? -13.297 -9.598 10.939 1.00 83.31 81 LEU A O 1
ATOM 628 N N . ASP A 1 82 ? -13.868 -11.485 9.823 1.00 81.81 82 ASP A N 1
ATOM 629 C CA . ASP A 1 82 ? -15.296 -11.206 9.637 1.00 81.81 82 ASP A CA 1
ATOM 630 C C . ASP A 1 82 ? -16.193 -12.051 10.560 1.00 81.81 82 ASP A C 1
ATOM 632 O O . ASP A 1 82 ? -17.398 -11.812 10.650 1.00 81.81 82 ASP A O 1
ATOM 636 N N . ASP A 1 83 ? -15.633 -13.052 11.251 1.00 84.38 83 ASP A N 1
ATOM 637 C CA . ASP A 1 83 ? -16.378 -13.921 12.162 1.00 84.38 83 ASP A CA 1
ATOM 638 C C . ASP A 1 83 ? -16.616 -13.202 13.506 1.00 84.38 83 ASP A C 1
ATOM 640 O O . ASP A 1 83 ? -15.672 -13.020 14.287 1.00 84.38 83 ASP A O 1
ATOM 644 N N . PRO A 1 84 ? -17.869 -12.839 13.844 1.00 82.06 84 PRO A N 1
ATOM 645 C CA . PRO A 1 84 ? -18.168 -12.113 15.076 1.00 82.06 84 PRO A CA 1
ATOM 646 C C . PRO A 1 84 ? -17.764 -12.898 16.329 1.00 82.06 84 PRO A C 1
ATOM 648 O O . PRO A 1 84 ? -17.286 -12.312 17.299 1.00 82.06 84 PRO A O 1
ATOM 651 N N . THR A 1 85 ? -17.875 -14.230 16.301 1.00 85.75 85 THR A N 1
ATOM 652 C CA . THR A 1 85 ? -17.517 -15.077 17.445 1.00 85.75 85 THR A CA 1
ATOM 653 C C . THR A 1 85 ? -16.010 -15.105 17.681 1.00 85.75 85 THR A C 1
ATOM 655 O O . THR A 1 85 ? -15.557 -15.152 18.829 1.00 85.75 85 THR A O 1
ATOM 658 N N . TYR A 1 86 ? -15.220 -15.043 16.606 1.00 85.38 86 TYR A N 1
ATOM 659 C CA . TYR A 1 86 ? -13.772 -14.911 16.692 1.00 85.38 86 TYR A CA 1
ATOM 660 C C . TYR A 1 86 ? -13.387 -13.528 17.215 1.00 85.38 86 TYR A C 1
ATOM 662 O O . TYR A 1 86 ? -12.584 -13.435 18.145 1.00 85.38 86 TYR A O 1
ATOM 670 N N . ILE A 1 87 ? -13.980 -12.463 16.669 1.00 82.25 87 ILE A N 1
ATOM 671 C CA . ILE A 1 87 ? -13.692 -11.077 17.057 1.00 82.25 87 ILE A CA 1
ATOM 672 C C . ILE A 1 87 ? -13.937 -10.881 18.559 1.00 82.25 87 ILE A C 1
ATOM 674 O O . ILE A 1 87 ? -13.017 -10.462 19.265 1.00 82.25 87 ILE A O 1
ATOM 678 N N . GLU A 1 88 ? -15.106 -11.286 19.065 1.00 83.25 88 GLU A N 1
ATOM 679 C CA . GLU A 1 88 ? -15.465 -11.184 20.488 1.00 83.25 88 GLU A CA 1
ATOM 680 C C . GLU A 1 88 ? -14.463 -11.901 21.404 1.00 83.25 88 GLU A C 1
ATOM 682 O O . GLU A 1 88 ? -14.047 -11.367 22.433 1.00 83.25 88 GLU A O 1
ATOM 687 N N . ARG A 1 89 ? -14.027 -13.107 21.020 1.00 85.44 89 ARG A N 1
ATOM 688 C CA . ARG A 1 89 ? -13.088 -13.921 21.811 1.00 85.44 89 ARG A CA 1
ATOM 689 C C . ARG A 1 89 ? -11.639 -13.470 21.688 1.00 85.44 89 ARG A C 1
ATOM 691 O O . ARG A 1 89 ? -10.847 -13.703 22.597 1.00 85.44 89 ARG A O 1
ATOM 698 N N . SER A 1 90 ? -11.278 -12.856 20.567 1.00 80.44 90 SER A N 1
ATOM 699 C CA . SER A 1 90 ? -9.910 -12.421 20.285 1.00 80.44 90 SER A CA 1
ATOM 700 C C . SER A 1 90 ? -9.489 -11.190 21.094 1.00 80.44 90 SER A C 1
ATOM 702 O O . SER A 1 90 ? -8.308 -10.848 21.108 1.00 80.44 90 SER A O 1
ATOM 704 N N . GLY A 1 91 ? -10.441 -10.502 21.740 1.00 74.31 91 GLY A N 1
ATOM 705 C CA . GLY A 1 91 ? -10.196 -9.236 22.434 1.00 74.31 91 GLY A CA 1
ATOM 706 C C . GLY A 1 91 ? -9.821 -8.088 21.490 1.00 74.31 91 GLY A C 1
ATOM 707 O O . GLY A 1 91 ? -9.395 -7.027 21.952 1.00 74.31 91 GLY A O 1
ATOM 708 N N . ARG A 1 92 ? -9.959 -8.281 20.169 1.00 70.94 92 ARG A N 1
ATOM 709 C CA . ARG A 1 92 ? -9.759 -7.225 19.176 1.00 70.94 92 ARG A CA 1
ATOM 710 C C . ARG A 1 92 ? -10.886 -6.216 19.334 1.00 70.94 92 ARG A C 1
ATOM 712 O O . ARG A 1 92 ? -12.062 -6.562 19.286 1.00 70.94 92 ARG A O 1
ATOM 719 N N . GLN A 1 93 ? -10.519 -4.958 19.535 1.00 61.53 93 GLN A N 1
ATOM 720 C CA . GLN A 1 93 ? -11.496 -3.884 19.597 1.00 61.53 93 GLN A CA 1
ATOM 721 C C . GLN A 1 93 ? -12.039 -3.651 18.188 1.00 61.53 93 GLN A C 1
ATOM 723 O O . GLN A 1 93 ? -11.302 -3.231 17.297 1.00 61.53 93 GLN A O 1
ATOM 728 N N . THR A 1 94 ? -13.328 -3.908 17.980 1.00 57.38 94 THR A N 1
ATOM 729 C CA . THR A 1 94 ? -14.045 -3.333 16.842 1.00 57.38 94 THR A CA 1
ATOM 730 C C . THR A 1 94 ? -14.020 -1.822 17.016 1.00 57.38 94 THR A C 1
ATOM 732 O O . THR A 1 94 ? -14.449 -1.331 18.064 1.00 57.38 94 THR A O 1
ATOM 735 N N . ALA A 1 95 ? -13.500 -1.083 16.031 1.00 56.09 95 ALA A N 1
ATOM 736 C CA . ALA A 1 95 ? -13.540 0.374 16.059 1.00 56.09 95 ALA A CA 1
ATOM 737 C C . ALA A 1 95 ? -14.992 0.818 16.318 1.00 56.09 95 ALA A C 1
ATOM 739 O O . ALA A 1 95 ? -15.885 0.540 15.517 1.00 56.09 95 ALA A O 1
ATOM 740 N N . MET A 1 96 ? -15.243 1.421 17.483 1.00 45.31 96 MET A N 1
ATOM 741 C CA . MET A 1 96 ? -16.575 1.880 17.868 1.00 45.31 96 MET A CA 1
ATOM 742 C C . MET A 1 96 ? -17.048 2.932 16.865 1.00 45.31 96 MET A C 1
ATOM 744 O O . MET A 1 96 ? -16.524 4.042 16.861 1.00 45.31 96 MET A O 1
ATOM 748 N N . GLY A 1 97 ? -18.032 2.567 16.038 1.00 55.09 97 GLY A N 1
ATOM 749 C CA . GLY A 1 97 ? -18.540 3.401 14.951 1.00 55.09 97 GLY A CA 1
ATOM 750 C C . GLY A 1 97 ? -17.496 3.578 13.850 1.00 55.09 97 GLY A C 1
ATOM 751 O O . GLY A 1 97 ? -16.479 4.229 14.051 1.00 55.09 97 GLY A O 1
ATOM 752 N N . ALA A 1 98 ? -17.735 3.026 12.660 1.00 63.19 98 ALA A N 1
ATOM 753 C CA . ALA A 1 98 ? -16.893 3.335 11.508 1.00 63.19 98 ALA A CA 1
ATOM 754 C C . ALA A 1 98 ? -17.048 4.837 11.192 1.00 63.19 98 ALA A C 1
ATOM 756 O O . ALA A 1 98 ? -18.139 5.253 10.786 1.00 63.19 98 ALA A O 1
ATOM 757 N N . PRO A 1 99 ? -16.019 5.680 11.411 1.00 75.31 99 PRO A N 1
ATOM 758 C CA . PRO A 1 99 ? -16.139 7.103 11.131 1.00 75.31 99 PRO A CA 1
ATOM 759 C C . PRO A 1 99 ? -16.394 7.302 9.637 1.00 75.31 99 PRO A C 1
ATOM 761 O O . PRO A 1 99 ? -15.898 6.542 8.804 1.00 75.31 99 PRO A O 1
ATOM 764 N N . ASN A 1 100 ? -17.150 8.340 9.273 1.00 80.31 100 ASN A N 1
ATOM 765 C CA . ASN A 1 100 ? -17.323 8.673 7.864 1.00 80.31 100 ASN A CA 1
ATOM 766 C C . ASN A 1 100 ? -15.967 9.090 7.269 1.00 80.31 100 ASN A C 1
ATOM 768 O O . ASN A 1 100 ? -15.413 10.134 7.613 1.00 80.31 100 ASN A O 1
ATOM 772 N N . VAL A 1 101 ? -15.445 8.260 6.368 1.00 85.44 101 VAL A N 1
ATOM 773 C CA . VAL A 1 101 ? -14.161 8.468 5.686 1.00 85.44 101 VAL A CA 1
ATOM 774 C C . VAL A 1 101 ? -14.311 9.139 4.322 1.00 85.44 101 VAL A C 1
ATOM 776 O O . VAL A 1 101 ? -13.297 9.460 3.713 1.00 85.44 101 VAL A O 1
ATOM 779 N N . ALA A 1 102 ? -15.530 9.366 3.819 1.00 86.19 102 ALA A N 1
ATOM 780 C CA . ALA A 1 102 ? -15.771 9.724 2.418 1.00 86.19 102 ALA A CA 1
ATOM 781 C C . ALA A 1 102 ? -15.040 11.007 1.995 1.00 86.19 102 ALA A C 1
ATOM 783 O O . ALA A 1 102 ? -14.358 11.028 0.973 1.00 86.19 102 ALA A O 1
ATOM 784 N N . ALA A 1 103 ? -15.115 12.060 2.815 1.00 86.31 103 ALA A N 1
ATOM 785 C CA . ALA A 1 103 ? -14.415 13.312 2.533 1.00 86.31 103 ALA A CA 1
ATOM 786 C C . ALA A 1 103 ? -12.888 13.137 2.580 1.00 86.31 103 ALA A C 1
ATOM 788 O O . ALA A 1 103 ? -12.166 13.689 1.751 1.00 86.31 103 ALA A O 1
ATOM 789 N N . TYR A 1 104 ? -12.387 12.335 3.523 1.00 90.38 104 TYR A N 1
ATOM 790 C CA . TYR A 1 104 ? -10.952 12.109 3.668 1.00 90.38 104 TYR A CA 1
ATOM 791 C C . TYR A 1 104 ? -10.393 11.168 2.591 1.00 90.38 104 TYR A C 1
ATOM 793 O O . TYR A 1 104 ? -9.238 11.316 2.188 1.00 90.38 104 TYR A O 1
ATOM 801 N N . ALA A 1 105 ? -11.217 10.266 2.051 1.00 91.88 105 ALA A N 1
ATOM 802 C CA . ALA A 1 105 ? -10.853 9.350 0.978 1.00 91.88 105 ALA A CA 1
ATOM 803 C C . ALA A 1 105 ? -10.406 10.087 -0.295 1.00 91.88 105 ALA A C 1
ATOM 805 O O . ALA A 1 105 ? -9.471 9.646 -0.957 1.00 91.88 105 ALA A O 1
ATOM 806 N N . ALA A 1 106 ? -10.976 11.263 -0.586 1.00 94.75 106 ALA A N 1
ATOM 807 C CA . ALA A 1 106 ? -10.542 12.092 -1.711 1.00 94.75 106 ALA A CA 1
ATOM 808 C C . ALA A 1 106 ? -9.040 12.435 -1.649 1.00 94.75 106 ALA A C 1
ATOM 810 O O . ALA A 1 106 ? -8.365 12.462 -2.678 1.00 94.75 106 ALA A O 1
ATOM 811 N N . SER A 1 107 ? -8.495 12.640 -0.443 1.00 94.25 107 SER A N 1
ATOM 812 C CA . SER A 1 107 ? -7.074 12.960 -0.264 1.00 94.25 107 SER A CA 1
ATOM 813 C C . SER A 1 107 ? -6.153 11.779 -0.590 1.00 94.25 107 SER A C 1
ATOM 815 O O . SER A 1 107 ? -5.153 11.967 -1.283 1.00 94.25 107 SER A O 1
ATOM 817 N N . VAL A 1 108 ? -6.507 10.552 -0.179 1.00 95.38 108 VAL A N 1
ATOM 818 C CA . VAL A 1 108 ? -5.726 9.360 -0.547 1.00 95.38 108 VAL A CA 1
ATOM 819 C C . VAL A 1 108 ? -5.896 9.034 -2.031 1.00 95.38 108 VAL A C 1
ATOM 821 O O . VAL A 1 108 ? -4.915 8.695 -2.683 1.00 95.38 108 VAL A O 1
ATOM 824 N N . SER A 1 109 ? -7.086 9.223 -2.611 1.00 96.62 109 SER A N 1
ATOM 825 C CA . SER A 1 109 ? -7.302 9.048 -4.053 1.00 96.62 109 SER A CA 1
ATOM 826 C C . SER A 1 109 ? -6.426 9.987 -4.883 1.00 96.62 109 SER A C 1
ATOM 828 O O . SER A 1 109 ? -5.815 9.549 -5.855 1.00 96.62 109 SER A O 1
ATOM 830 N N . ALA A 1 110 ? -6.299 11.255 -4.478 1.00 97.06 110 ALA A N 1
ATOM 831 C CA . ALA A 1 110 ? -5.393 12.201 -5.128 1.00 97.06 110 ALA A CA 1
ATOM 832 C C . ALA A 1 110 ? -3.924 11.753 -5.026 1.00 97.06 110 ALA A C 1
ATOM 834 O O . ALA A 1 110 ? -3.175 11.857 -5.998 1.00 97.06 110 ALA A O 1
ATOM 835 N N . ALA A 1 111 ? -3.515 11.200 -3.881 1.00 96.81 111 ALA A N 1
ATOM 836 C CA . ALA A 1 111 ? -2.169 10.664 -3.705 1.00 96.81 111 ALA A CA 1
ATOM 837 C C . ALA A 1 111 ? -1.907 9.424 -4.579 1.00 96.81 111 ALA A C 1
ATOM 839 O O . ALA A 1 111 ? -0.833 9.308 -5.165 1.00 96.81 111 ALA A O 1
ATOM 840 N N . LEU A 1 112 ? -2.886 8.525 -4.720 1.00 97.62 112 LEU A N 1
ATOM 841 C CA . LEU A 1 112 ? -2.792 7.365 -5.615 1.00 97.62 112 LEU A CA 1
ATOM 842 C C . LEU A 1 112 ? -2.714 7.785 -7.083 1.00 97.62 112 LEU A C 1
ATOM 844 O O . LEU A 1 112 ? -1.905 7.248 -7.836 1.00 97.62 112 LEU A O 1
ATOM 848 N N . LEU A 1 113 ? -3.484 8.800 -7.479 1.00 97.56 113 LEU A N 1
ATOM 849 C CA . LEU A 1 113 ? -3.371 9.391 -8.808 1.00 97.56 113 LEU A CA 1
ATOM 850 C C . LEU A 1 113 ? -1.975 9.989 -9.039 1.00 97.56 113 LEU A C 1
ATOM 852 O O . LEU A 1 113 ? -1.392 9.784 -10.099 1.00 97.56 113 LEU A O 1
ATOM 856 N N . ALA A 1 114 ? -1.400 10.677 -8.051 1.00 96.06 114 ALA A N 1
ATOM 857 C CA . ALA A 1 114 ? -0.043 11.215 -8.156 1.00 96.06 114 ALA A CA 1
ATOM 858 C C . ALA A 1 114 ? 1.025 10.111 -8.297 1.00 96.06 114 ALA A C 1
ATOM 860 O O . ALA A 1 114 ? 1.979 10.275 -9.062 1.00 96.06 114 ALA A O 1
ATOM 861 N N . GLN A 1 115 ? 0.851 8.972 -7.616 1.00 96.38 115 GLN A N 1
ATOM 862 C CA . GLN A 1 115 ? 1.692 7.781 -7.796 1.00 96.38 115 GLN A CA 1
ATOM 863 C C . GLN A 1 115 ? 1.571 7.224 -9.222 1.00 96.38 115 GLN A C 1
ATOM 865 O O . GLN A 1 115 ? 2.584 6.954 -9.861 1.00 96.38 115 GLN A O 1
ATOM 870 N N . PHE A 1 116 ? 0.352 7.143 -9.764 1.00 97.50 116 PHE A N 1
ATOM 871 C CA . PHE A 1 116 ? 0.109 6.694 -11.139 1.00 97.50 116 PHE A CA 1
ATOM 872 C C . PHE A 1 116 ? 0.737 7.617 -12.185 1.00 97.50 116 PHE A C 1
ATOM 874 O O . PHE A 1 116 ? 1.400 7.155 -13.116 1.00 97.50 116 PHE A O 1
ATOM 881 N N . VAL A 1 117 ? 0.561 8.929 -12.027 1.00 97.56 117 VAL A N 1
ATOM 882 C CA . VAL A 1 117 ? 1.175 9.922 -12.916 1.00 97.56 117 VAL A CA 1
ATOM 883 C C . VAL A 1 117 ? 2.696 9.838 -12.834 1.00 97.56 117 VAL A C 1
ATOM 885 O O . VAL A 1 117 ? 3.349 9.870 -13.871 1.00 97.56 117 VAL A O 1
ATOM 888 N N . SER A 1 118 ? 3.266 9.666 -11.637 1.00 96.50 118 SER A N 1
ATOM 889 C CA . SER A 1 118 ? 4.710 9.446 -11.495 1.00 96.50 118 SER A CA 1
ATOM 890 C C . SER A 1 118 ? 5.153 8.208 -12.276 1.00 96.50 118 SER A C 1
ATOM 892 O O . SER A 1 118 ? 6.031 8.316 -13.130 1.00 96.50 118 SER A O 1
ATOM 894 N N . LEU A 1 119 ? 4.479 7.071 -12.063 1.00 96.69 119 LEU A N 1
ATOM 895 C CA . LEU A 1 119 ? 4.814 5.786 -12.683 1.00 96.69 119 LEU A CA 1
ATOM 896 C C . LEU A 1 119 ? 4.750 5.831 -14.211 1.00 96.69 119 LEU A C 1
ATOM 898 O O . LEU A 1 119 ? 5.522 5.154 -14.881 1.00 96.69 119 LEU A O 1
ATOM 902 N N . THR A 1 120 ? 3.825 6.604 -14.773 1.00 97.31 120 THR A N 1
ATOM 903 C CA . THR A 1 120 ? 3.600 6.656 -16.222 1.00 97.31 120 THR A CA 1
ATOM 904 C C . THR A 1 120 ? 4.420 7.753 -16.896 1.00 97.31 120 THR A C 1
ATOM 906 O O . THR A 1 120 ? 5.111 7.493 -17.879 1.00 97.31 120 THR A O 1
ATOM 909 N N . ALA A 1 121 ? 4.397 8.973 -16.358 1.00 97.31 121 ALA A N 1
ATOM 910 C CA . ALA A 1 121 ? 4.998 10.147 -16.985 1.00 97.31 121 ALA A CA 1
ATOM 911 C C . ALA A 1 121 ? 6.457 10.400 -16.578 1.00 97.31 121 ALA A C 1
ATOM 913 O O . ALA A 1 121 ? 7.135 11.177 -17.2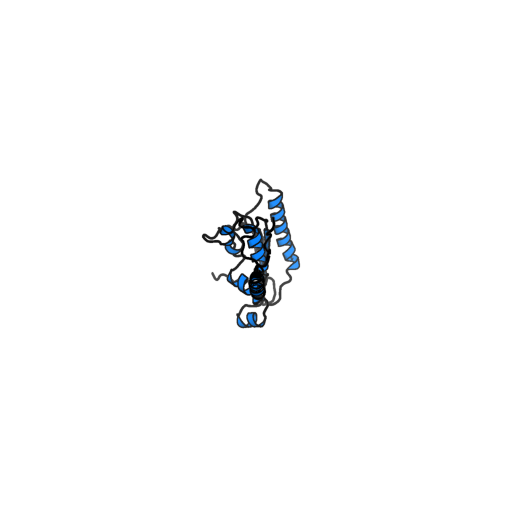45 1.00 97.31 121 ALA A O 1
ATOM 914 N N . HIS A 1 122 ? 6.949 9.764 -15.508 1.00 96.25 122 HIS A N 1
ATOM 915 C CA . HIS A 1 122 ? 8.323 9.908 -15.013 1.00 96.25 122 HIS A CA 1
ATOM 916 C C . HIS A 1 122 ? 8.776 11.377 -14.861 1.00 96.25 122 HIS A C 1
ATOM 918 O O . HIS A 1 122 ? 9.816 11.766 -15.410 1.00 96.25 122 HIS A O 1
ATOM 924 N N . PRO A 1 123 ? 8.019 12.229 -14.140 1.00 95.00 123 PRO A N 1
ATOM 925 C CA . PRO A 1 123 ? 8.373 13.634 -13.969 1.00 95.00 123 PRO A CA 1
ATOM 926 C C . PRO A 1 123 ? 9.764 13.761 -13.333 1.00 95.00 123 PRO A C 1
ATOM 928 O O . PRO A 1 123 ? 10.079 13.098 -12.346 1.00 95.00 123 PRO A O 1
ATOM 931 N N . GLY A 1 124 ? 10.632 14.585 -13.926 1.00 93.12 124 GLY A N 1
ATOM 932 C CA . GLY A 1 124 ? 12.022 14.718 -13.472 1.00 93.12 124 GLY A CA 1
ATOM 933 C C . GLY A 1 124 ? 12.839 13.421 -13.568 1.00 93.12 124 GLY A C 1
ATOM 934 O O . GLY A 1 124 ? 13.780 13.242 -12.800 1.00 93.12 124 GLY A O 1
ATOM 935 N N . HIS A 1 125 ? 12.465 12.509 -14.472 1.00 91.50 125 HIS A N 1
ATOM 936 C CA . HIS A 1 125 ? 13.043 11.167 -14.621 1.00 91.50 125 HIS A CA 1
ATOM 937 C C . HIS A 1 125 ? 12.852 10.256 -13.399 1.00 91.50 125 HIS A C 1
ATOM 939 O O . HIS A 1 125 ? 13.552 9.256 -13.249 1.00 91.50 125 HIS A O 1
ATOM 945 N N . GLN A 1 126 ? 11.889 10.575 -12.531 1.00 87.94 126 GLN A N 1
ATOM 946 C CA . GLN A 1 126 ? 11.542 9.776 -11.361 1.00 87.94 126 GLN A CA 1
ATOM 947 C C . GLN A 1 126 ? 10.172 9.131 -11.576 1.00 87.94 126 GLN A C 1
ATOM 949 O O . GLN A 1 126 ? 9.141 9.786 -11.466 1.00 87.94 126 GLN A O 1
ATOM 954 N N . GLY A 1 127 ? 10.167 7.837 -11.906 1.00 91.44 127 GLY A N 1
ATOM 955 C CA . GLY A 1 127 ? 8.930 7.080 -12.130 1.00 91.44 127 GLY A CA 1
ATOM 956 C C . GLY A 1 127 ? 8.261 6.616 -10.839 1.00 91.44 127 GLY A C 1
ATOM 957 O O . GLY A 1 127 ? 7.052 6.685 -10.670 1.00 91.44 127 GLY A O 1
ATOM 958 N N . VAL A 1 128 ? 9.060 6.149 -9.886 1.00 93.38 128 VAL A N 1
ATOM 959 C CA . VAL A 1 128 ? 8.547 5.459 -8.700 1.00 93.38 128 VAL A CA 1
ATOM 960 C C . VAL A 1 128 ? 9.058 6.188 -7.467 1.00 93.38 128 VAL A C 1
ATOM 962 O O . VAL A 1 128 ? 10.166 5.887 -7.028 1.00 93.38 128 VAL A O 1
ATOM 965 N N . PRO A 1 129 ? 8.333 7.178 -6.923 1.00 90.44 129 PRO A N 1
ATOM 966 C CA . PRO A 1 129 ? 8.768 7.879 -5.720 1.00 90.44 129 PRO A CA 1
ATOM 967 C C . PRO A 1 129 ? 8.726 6.956 -4.492 1.00 90.44 129 PRO A C 1
ATOM 969 O O . PRO A 1 129 ? 8.113 5.886 -4.508 1.00 90.44 129 PRO A O 1
ATOM 972 N N . ALA A 1 130 ? 9.389 7.364 -3.405 1.00 89.31 130 ALA A N 1
ATOM 973 C CA . ALA A 1 130 ? 9.293 6.646 -2.135 1.00 89.31 130 ALA A CA 1
ATOM 974 C C . ALA A 1 130 ? 7.841 6.655 -1.604 1.00 89.31 130 ALA A C 1
ATOM 976 O O . ALA A 1 130 ? 7.078 7.573 -1.934 1.00 89.31 130 ALA A O 1
ATOM 977 N N . PRO A 1 131 ? 7.447 5.675 -0.767 1.00 91.62 131 PRO A N 1
ATOM 978 C CA . PRO A 1 131 ? 6.119 5.654 -0.166 1.00 91.62 131 PRO A CA 1
ATOM 979 C C . PRO A 1 131 ? 5.812 6.962 0.564 1.00 91.62 131 PRO A C 1
ATOM 981 O O . PRO A 1 131 ? 6.628 7.465 1.337 1.00 91.62 131 PRO A O 1
ATOM 984 N N . LEU A 1 132 ? 4.622 7.506 0.339 1.00 93.94 132 LEU A N 1
ATOM 985 C CA . LEU A 1 132 ? 4.172 8.739 0.969 1.00 93.94 132 LEU A CA 1
ATOM 986 C C . LEU A 1 132 ? 3.344 8.426 2.211 1.00 93.94 132 LEU A C 1
ATOM 988 O O . LEU A 1 132 ? 2.559 7.478 2.219 1.00 93.94 132 LEU A O 1
ATOM 992 N N . ARG A 1 133 ? 3.474 9.262 3.241 1.00 94.50 133 ARG A N 1
ATOM 993 C CA . ARG A 1 133 ? 2.598 9.275 4.413 1.00 94.50 133 ARG A CA 1
ATOM 994 C C . ARG A 1 133 ? 2.156 10.688 4.721 1.00 94.50 133 ARG A C 1
ATOM 996 O O . ARG A 1 133 ? 2.982 11.537 5.036 1.00 94.50 133 ARG A O 1
ATOM 1003 N N . TYR A 1 134 ? 0.855 10.901 4.746 1.00 95.75 134 TYR A N 1
ATOM 1004 C CA . TYR A 1 134 ? 0.275 12.144 5.221 1.00 95.75 134 TYR A CA 1
ATOM 1005 C C . TYR A 1 134 ? -0.287 11.986 6.627 1.00 95.75 134 TYR A C 1
ATOM 1007 O O . TYR A 1 134 ? -0.899 10.963 6.947 1.00 95.75 134 TYR A O 1
ATOM 1015 N N . VAL A 1 135 ? -0.088 13.003 7.462 1.00 94.12 135 VAL A N 1
ATOM 1016 C CA . VAL A 1 135 ? -0.625 13.080 8.823 1.00 94.12 135 VAL A CA 1
ATOM 1017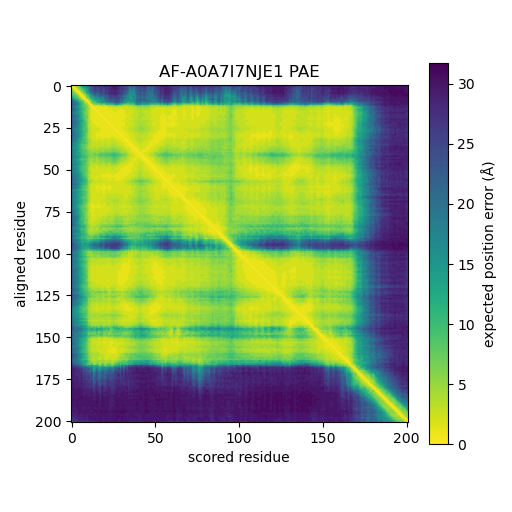 C C . VAL 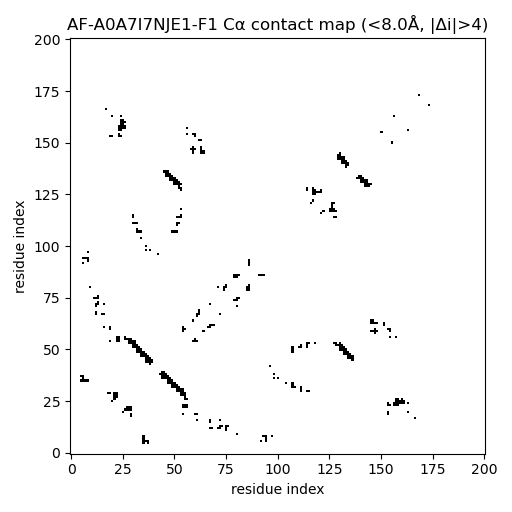A 1 135 ? -1.515 14.312 8.926 1.00 94.12 135 VAL A C 1
ATOM 1019 O O . VAL A 1 135 ? -1.028 15.439 8.891 1.00 94.12 135 VAL A O 1
ATOM 1022 N N . LEU A 1 136 ? -2.819 14.091 9.089 1.00 92.81 136 LEU A N 1
ATOM 1023 C CA . LEU A 1 136 ? -3.833 15.144 9.053 1.00 92.81 136 LEU A CA 1
ATOM 1024 C C . LEU A 1 136 ? -3.676 16.152 10.194 1.00 92.81 136 LEU A C 1
ATOM 1026 O O . LEU A 1 136 ? -3.800 17.345 9.965 1.00 92.81 136 LEU A O 1
ATOM 1030 N N . THR A 1 137 ? -3.350 15.694 11.405 1.00 92.69 137 THR A N 1
ATOM 1031 C CA . THR A 1 137 ? -3.278 16.560 12.598 1.00 92.69 137 THR A CA 1
ATOM 1032 C C . THR A 1 137 ? -2.215 17.644 12.508 1.00 92.69 137 THR A C 1
ATOM 1034 O O . THR A 1 137 ? -2.360 18.697 13.117 1.00 92.69 137 THR A O 1
ATOM 1037 N N . THR A 1 138 ? -1.137 17.384 11.770 1.00 94.44 138 THR A N 1
ATOM 1038 C CA . THR A 1 138 ? -0.029 18.330 11.591 1.00 94.44 138 THR A CA 1
ATOM 1039 C C . THR A 1 138 ? 0.084 18.830 10.155 1.00 94.44 138 THR A C 1
ATOM 1041 O O . THR A 1 138 ? 0.970 19.624 9.860 1.00 94.44 138 THR A O 1
ATOM 1044 N N . HIS A 1 139 ? -0.793 18.356 9.263 1.00 94.56 139 HIS A N 1
ATOM 1045 C CA . HIS A 1 139 ? -0.755 18.591 7.821 1.00 94.56 139 HIS A CA 1
ATOM 1046 C C . HIS A 1 139 ? 0.615 18.328 7.169 1.00 94.56 139 HIS A C 1
ATOM 1048 O O . HIS A 1 139 ? 0.966 18.954 6.171 1.00 94.56 139 HIS A O 1
ATOM 1054 N N . ASN A 1 140 ? 1.378 17.368 7.697 1.00 95.81 140 ASN A N 1
ATOM 1055 C CA . ASN A 1 140 ? 2.689 17.012 7.162 1.00 95.81 140 ASN A CA 1
ATOM 1056 C C . ASN A 1 140 ? 2.604 15.854 6.168 1.00 95.81 140 ASN A C 1
ATOM 1058 O O . ASN A 1 140 ? 1.935 14.846 6.418 1.00 95.81 140 ASN A O 1
ATOM 1062 N N . LEU A 1 141 ? 3.345 15.984 5.066 1.00 95.69 141 LEU A N 1
ATOM 1063 C CA . LEU A 1 141 ? 3.595 14.918 4.104 1.00 95.69 141 LEU A CA 1
ATOM 1064 C C . LEU A 1 141 ? 5.039 14.436 4.254 1.00 95.69 141 LEU A C 1
ATOM 1066 O O . LEU A 1 141 ? 5.985 15.191 4.050 1.00 95.69 141 LEU A O 1
ATOM 1070 N N . HIS A 1 142 ? 5.197 13.166 4.601 1.00 93.75 142 HIS A N 1
ATOM 1071 C CA . HIS A 1 142 ? 6.485 12.515 4.780 1.00 93.75 142 HIS A CA 1
ATOM 1072 C C . HIS A 1 142 ? 6.745 11.535 3.644 1.00 93.75 142 HIS A C 1
ATOM 1074 O O . HIS A 1 142 ? 5.860 10.768 3.260 1.00 93.75 142 HIS A O 1
ATOM 1080 N N . LEU A 1 143 ? 7.988 11.505 3.174 1.00 91.62 143 LEU A N 1
ATOM 1081 C CA . LEU A 1 143 ? 8.513 10.353 2.460 1.00 91.62 143 LEU A CA 1
ATOM 1082 C C . LEU A 1 143 ? 8.920 9.318 3.507 1.00 91.62 143 LEU A C 1
ATOM 1084 O O . LEU A 1 143 ? 9.574 9.651 4.496 1.00 91.62 143 LEU A O 1
ATOM 1088 N N . LEU A 1 144 ? 8.499 8.074 3.323 1.00 87.75 144 LEU A N 1
ATOM 1089 C CA . LEU A 1 144 ? 8.892 6.985 4.197 1.00 87.75 144 LEU A CA 1
ATOM 1090 C C . LEU A 1 144 ? 10.148 6.323 3.651 1.00 87.75 144 LEU A C 1
ATOM 1092 O O . LEU A 1 144 ? 10.165 5.803 2.535 1.00 87.75 144 LEU A O 1
ATOM 1096 N N . GLU A 1 145 ? 11.170 6.277 4.492 1.00 81.50 145 GLU A N 1
ATOM 1097 C CA . GLU A 1 145 ? 12.296 5.378 4.305 1.00 81.50 145 GLU A CA 1
ATOM 1098 C C . GLU A 1 145 ? 11.849 3.982 4.739 1.00 81.50 145 GLU A C 1
ATOM 1100 O O . GLU A 1 145 ? 11.668 3.693 5.923 1.00 81.50 145 GLU A O 1
ATOM 1105 N N . ALA A 1 146 ? 11.590 3.122 3.761 1.00 77.06 146 ALA A N 1
ATOM 1106 C CA . ALA A 1 146 ? 11.370 1.707 3.992 1.00 77.06 146 ALA A CA 1
ATOM 1107 C C . ALA A 1 146 ? 12.543 0.937 3.392 1.00 77.06 146 ALA A C 1
ATOM 1109 O O . ALA A 1 146 ? 12.967 1.213 2.270 1.00 77.06 146 ALA A O 1
ATOM 1110 N N . ALA A 1 147 ? 13.055 -0.022 4.154 1.00 83.12 147 ALA A N 1
ATOM 1111 C CA . ALA A 1 147 ? 14.072 -0.949 3.697 1.00 83.12 147 ALA A CA 1
ATOM 1112 C C . ALA A 1 147 ? 13.434 -2.312 3.437 1.00 83.12 147 ALA A C 1
ATOM 1114 O O . ALA A 1 147 ? 12.519 -2.735 4.152 1.00 83.12 147 ALA A O 1
ATOM 1115 N N . THR A 1 148 ? 13.938 -2.994 2.417 1.00 86.81 148 THR A N 1
ATOM 1116 C CA . THR A 1 148 ? 13.676 -4.412 2.188 1.00 86.81 148 THR A CA 1
ATOM 1117 C C . THR A 1 148 ? 14.128 -5.217 3.405 1.00 86.81 148 THR A C 1
ATOM 1119 O O . THR A 1 148 ? 15.185 -4.964 3.985 1.00 86.81 148 THR A O 1
ATOM 1122 N N . GLY A 1 149 ? 13.312 -6.189 3.808 1.00 84.62 149 GLY A N 1
ATOM 1123 C CA . GLY A 1 149 ? 13.710 -7.162 4.820 1.00 84.62 149 GLY A CA 1
ATOM 1124 C C . GLY A 1 149 ? 14.666 -8.190 4.219 1.00 84.62 149 GLY A C 1
ATOM 1125 O O . GLY A 1 149 ? 14.425 -8.667 3.116 1.00 84.62 149 GLY A O 1
ATOM 1126 N N . GLU A 1 150 ? 15.702 -8.573 4.966 1.00 81.94 150 GLU A N 1
ATOM 1127 C CA . GLU A 1 150 ? 16.780 -9.476 4.519 1.00 81.94 150 GLU A CA 1
ATOM 1128 C C . GLU A 1 150 ? 16.279 -10.795 3.894 1.00 81.94 150 GLU A C 1
ATOM 1130 O O . GLU A 1 150 ? 16.887 -11.317 2.968 1.00 81.94 150 GLU A O 1
ATOM 1135 N N . HIS A 1 151 ? 15.131 -11.299 4.355 1.00 87.75 151 HIS A N 1
ATOM 1136 C CA . HIS A 1 151 ? 14.536 -12.562 3.906 1.00 87.75 151 HIS A CA 1
ATOM 1137 C C . HIS A 1 151 ? 13.088 -12.387 3.414 1.00 87.75 151 HIS A C 1
ATOM 1139 O O . HIS A 1 151 ? 12.226 -13.243 3.640 1.00 87.75 151 HIS A O 1
ATOM 1145 N N . CYS A 1 152 ? 12.787 -11.243 2.792 1.00 90.69 152 CYS A N 1
ATOM 1146 C CA . CYS A 1 152 ? 11.454 -10.936 2.280 1.00 90.69 152 CYS A CA 1
ATOM 1147 C C . CYS A 1 152 ? 11.046 -11.897 1.150 1.00 90.69 152 CYS A C 1
ATOM 1149 O O . CYS A 1 152 ? 11.542 -11.794 0.033 1.00 90.69 152 CYS A O 1
ATOM 1151 N N . GLN A 1 153 ? 10.094 -12.796 1.425 1.00 90.50 153 GLN A N 1
ATOM 1152 C CA . GLN A 1 153 ? 9.648 -13.801 0.449 1.00 90.50 153 GLN A CA 1
ATOM 1153 C C . GLN A 1 153 ? 9.070 -13.182 -0.830 1.00 90.50 153 GLN A C 1
ATOM 1155 O O . GLN A 1 153 ? 9.412 -13.630 -1.912 1.00 90.50 153 GLN A O 1
ATOM 1160 N N . TYR A 1 154 ? 8.274 -12.110 -0.734 1.00 92.88 154 TYR A N 1
ATOM 1161 C CA . TYR A 1 154 ? 7.714 -11.451 -1.925 1.00 92.88 154 TYR A CA 1
ATOM 1162 C C . TYR A 1 154 ? 8.795 -10.939 -2.879 1.00 92.88 154 TYR A C 1
ATOM 1164 O O . TYR A 1 154 ? 8.631 -11.020 -4.087 1.00 92.88 154 TYR A O 1
ATOM 1172 N N . GLU A 1 155 ? 9.891 -10.409 -2.337 1.00 90.88 155 GLU A N 1
ATOM 1173 C CA . GLU A 1 155 ? 10.985 -9.877 -3.149 1.00 90.88 155 GLU A CA 1
ATOM 1174 C C . GLU A 1 155 ? 11.890 -10.998 -3.682 1.00 90.88 155 GLU A C 1
ATOM 1176 O O . GLU A 1 155 ? 12.386 -10.888 -4.802 1.00 90.88 155 GLU A O 1
ATOM 1181 N N . LEU A 1 156 ? 12.048 -12.100 -2.936 1.00 92.19 156 LEU A N 1
ATOM 1182 C CA . LEU A 1 156 ? 12.734 -13.311 -3.409 1.00 92.19 156 LEU A CA 1
ATOM 1183 C C . LEU A 1 156 ? 11.976 -14.004 -4.551 1.00 92.19 156 LEU A C 1
ATOM 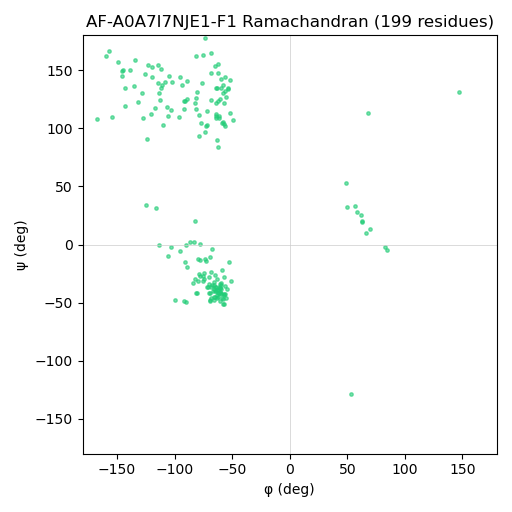1185 O O . LEU A 1 156 ? 12.600 -14.500 -5.484 1.00 92.19 156 LEU A O 1
ATOM 1189 N N . ASP A 1 157 ? 10.646 -13.965 -4.512 1.00 93.81 157 ASP A N 1
ATOM 1190 C CA . ASP A 1 157 ? 9.744 -14.526 -5.522 1.00 93.81 157 ASP A CA 1
ATOM 1191 C C . ASP A 1 157 ? 9.537 -13.586 -6.730 1.00 93.81 157 ASP A C 1
ATOM 1193 O O . ASP A 1 157 ? 8.561 -13.703 -7.474 1.00 93.81 157 ASP A O 1
ATOM 1197 N N . THR A 1 158 ? 10.440 -12.629 -6.958 1.00 95.94 158 THR A N 1
ATOM 1198 C CA . THR A 1 158 ? 10.330 -11.712 -8.099 1.00 95.94 158 THR A CA 1
ATOM 1199 C C . THR A 1 158 ? 10.450 -12.464 -9.429 1.00 95.94 158 THR A C 1
ATOM 1201 O O . THR A 1 158 ? 11.367 -13.258 -9.622 1.00 95.94 158 THR A O 1
ATOM 1204 N N . ALA A 1 159 ? 9.565 -12.151 -10.379 1.00 96.19 159 ALA A N 1
ATOM 1205 C CA . ALA A 1 159 ? 9.557 -12.682 -11.747 1.00 96.19 159 ALA A CA 1
ATOM 1206 C C . ALA A 1 159 ? 9.352 -14.206 -11.875 1.00 96.19 159 ALA A C 1
ATOM 1208 O O . ALA A 1 159 ? 9.675 -14.783 -12.915 1.00 96.19 159 ALA A O 1
ATOM 1209 N N . ILE A 1 160 ? 8.798 -14.874 -10.857 1.00 96.31 160 ILE A N 1
ATOM 1210 C CA . ILE A 1 160 ? 8.498 -16.314 -10.938 1.00 96.31 160 ILE A CA 1
ATOM 1211 C C . ILE A 1 160 ? 7.227 -16.631 -11.744 1.00 96.31 160 ILE A C 1
ATOM 1213 O O . ILE A 1 160 ? 6.994 -17.795 -12.079 1.00 96.31 160 ILE A O 1
ATOM 1217 N N . GLY A 1 161 ? 6.397 -15.627 -12.051 1.00 92.62 161 GLY A N 1
ATOM 1218 C CA . GLY A 1 161 ? 5.147 -15.783 -12.793 1.00 92.62 161 GLY A CA 1
ATOM 1219 C C . GLY A 1 161 ? 4.231 -16.837 -12.170 1.00 92.62 161 GLY A C 1
ATOM 1220 O O . GLY A 1 161 ? 3.996 -16.850 -10.961 1.00 92.62 161 GLY A O 1
ATOM 1221 N N . ASP A 1 162 ? 3.764 -17.783 -12.988 1.00 90.94 162 ASP A N 1
ATOM 1222 C CA . ASP A 1 162 ? 2.897 -18.894 -12.563 1.00 90.94 162 ASP A CA 1
ATOM 1223 C C . ASP A 1 162 ? 3.577 -19.916 -11.633 1.00 90.94 162 ASP A C 1
ATOM 1225 O O . ASP A 1 162 ? 2.915 -20.819 -11.124 1.00 90.94 162 ASP A O 1
ATOM 1229 N N . GLY A 1 163 ? 4.879 -19.770 -11.361 1.00 90.69 163 GLY A N 1
ATOM 1230 C CA . GLY A 1 163 ? 5.572 -20.513 -10.306 1.00 90.69 163 GLY A CA 1
ATOM 1231 C C . GLY A 1 163 ? 5.155 -20.107 -8.886 1.00 90.69 163 GLY A C 1
ATOM 1232 O O . GLY A 1 163 ? 5.513 -20.788 -7.925 1.00 90.69 163 GLY A O 1
ATOM 1233 N N . ARG A 1 164 ? 4.397 -19.012 -8.737 1.00 88.88 164 ARG A N 1
ATOM 1234 C CA . ARG A 1 164 ? 3.887 -18.524 -7.450 1.00 88.88 164 ARG A CA 1
ATOM 1235 C C . ARG A 1 164 ? 2.891 -19.489 -6.807 1.00 88.88 164 ARG A C 1
ATOM 1237 O O . ARG A 1 164 ? 2.165 -20.220 -7.477 1.00 88.88 164 ARG A O 1
ATOM 1244 N N . THR A 1 165 ? 2.798 -19.442 -5.476 1.00 82.12 165 THR A N 1
ATOM 1245 C CA . THR A 1 165 ? 1.808 -20.242 -4.737 1.00 82.12 165 THR A CA 1
ATOM 1246 C C . THR A 1 165 ? 0.383 -19.852 -5.168 1.00 82.12 165 THR A C 1
ATOM 1248 O O . THR A 1 165 ? 0.030 -18.674 -5.061 1.00 82.12 165 THR A O 1
ATOM 1251 N N . PRO A 1 166 ? -0.467 -20.802 -5.607 1.00 82.00 166 PRO A N 1
ATOM 1252 C CA . PRO A 1 166 ? -1.835 -20.500 -6.020 1.00 82.00 166 PRO A CA 1
ATOM 1253 C C . PRO A 1 166 ? -2.669 -19.874 -4.892 1.00 82.00 166 PRO A C 1
ATOM 1255 O O . PRO A 1 166 ? -2.685 -20.367 -3.763 1.00 82.00 166 PRO A O 1
ATOM 1258 N N . TRP A 1 167 ? -3.411 -18.809 -5.208 1.00 74.56 167 TRP A N 1
ATOM 1259 C CA . TRP A 1 167 ? -4.204 -18.049 -4.229 1.00 74.56 167 TRP A CA 1
ATOM 1260 C C . TRP A 1 167 ? -5.477 -18.782 -3.782 1.00 74.56 167 TRP A C 1
ATOM 1262 O O . TRP A 1 167 ? -5.935 -18.628 -2.651 1.00 74.56 167 TRP A O 1
ATOM 1272 N N . GLY A 1 168 ? -6.043 -19.614 -4.656 1.00 65.06 168 GLY A N 1
ATOM 1273 C CA . GLY A 1 168 ? -7.248 -20.384 -4.384 1.00 65.06 168 GLY A CA 1
ATOM 1274 C C . GLY A 1 168 ? -6.931 -21.851 -4.158 1.00 65.06 168 GLY A C 1
ATOM 1275 O O . GLY A 1 168 ? -6.620 -22.556 -5.104 1.00 65.06 168 GLY A O 1
ATOM 1276 N N . THR A 1 169 ? -7.081 -22.323 -2.927 1.00 48.25 169 THR A N 1
ATOM 1277 C CA . THR A 1 169 ? -7.695 -23.628 -2.659 1.00 48.25 169 THR A CA 1
ATOM 1278 C C . THR A 1 169 ? -8.283 -23.569 -1.255 1.00 48.25 169 THR A C 1
ATOM 1280 O O . THR A 1 169 ? -7.568 -23.519 -0.257 1.00 48.25 169 THR A O 1
ATOM 1283 N N . SER A 1 170 ? -9.611 -23.560 -1.169 1.00 44.84 170 SER A N 1
ATOM 1284 C CA . SER A 1 170 ? -10.250 -24.304 -0.093 1.00 44.84 170 SER A CA 1
ATOM 1285 C C . SER A 1 170 ? -9.758 -25.751 -0.206 1.00 44.84 170 SER A C 1
ATOM 1287 O O . SER A 1 170 ? -9.532 -26.259 -1.310 1.00 44.84 170 SER A O 1
ATOM 1289 N N . GLU A 1 171 ? -9.558 -26.424 0.922 1.00 51.19 171 GLU A N 1
ATOM 1290 C CA . GLU A 1 171 ? -9.033 -27.798 0.990 1.00 51.19 171 GLU A CA 1
ATOM 1291 C C . GLU A 1 171 ? -9.808 -28.806 0.104 1.00 51.19 171 GLU A C 1
ATOM 1293 O O . GLU A 1 171 ? -9.304 -29.883 -0.214 1.00 51.19 171 GLU A O 1
ATOM 1298 N N . SER A 1 172 ? -11.004 -28.449 -0.378 1.00 47.47 172 SER A N 1
ATOM 1299 C CA . SER A 1 172 ? -11.847 -29.264 -1.253 1.00 47.47 172 SER A CA 1
ATOM 1300 C C . SER A 1 172 ? -11.323 -29.455 -2.687 1.00 47.47 172 SER A C 1
ATOM 1302 O O . SER A 1 172 ? -11.603 -30.499 -3.283 1.00 47.47 172 SER A O 1
ATOM 1304 N N . THR A 1 173 ? -10.542 -28.526 -3.253 1.00 41.78 173 THR A N 1
ATOM 1305 C CA . THR A 1 173 ? -10.104 -28.631 -4.664 1.00 41.78 173 THR A CA 1
ATOM 1306 C C . THR A 1 173 ? -8.863 -29.509 -4.836 1.00 41.78 173 THR A C 1
ATOM 1308 O O . THR A 1 173 ? -8.783 -30.264 -5.805 1.00 41.78 173 THR A O 1
ATOM 1311 N N . ILE A 1 174 ? -7.939 -29.527 -3.868 1.00 47.00 174 ILE A N 1
ATOM 1312 C CA . ILE A 1 174 ? -6.732 -30.382 -3.919 1.00 47.00 174 ILE A CA 1
ATOM 1313 C C . ILE A 1 174 ? -7.127 -31.871 -3.987 1.00 47.00 174 ILE A C 1
ATOM 1315 O O . ILE A 1 174 ? -6.550 -32.649 -4.751 1.00 47.00 174 ILE A O 1
ATOM 1319 N N . ALA A 1 175 ? -8.195 -32.260 -3.281 1.00 42.06 175 ALA A N 1
ATOM 1320 C CA . ALA A 1 175 ? -8.747 -33.612 -3.340 1.00 42.06 175 ALA A CA 1
ATOM 1321 C C . ALA A 1 175 ? -9.401 -33.957 -4.696 1.00 42.06 175 ALA A C 1
ATOM 1323 O O . ALA A 1 175 ? -9.536 -35.136 -5.029 1.00 42.06 175 ALA A O 1
ATOM 1324 N N . ALA A 1 176 ? -9.846 -32.973 -5.483 1.00 45.97 176 ALA A N 1
ATOM 1325 C CA . ALA A 1 176 ? -10.427 -33.200 -6.807 1.00 45.97 176 ALA A CA 1
ATOM 1326 C C . ALA A 1 176 ? -9.338 -33.384 -7.877 1.00 45.97 176 ALA A C 1
ATOM 1328 O O . ALA A 1 176 ? -9.420 -34.316 -8.679 1.00 45.97 176 ALA A O 1
ATOM 1329 N N . THR A 1 177 ? -8.269 -32.584 -7.832 1.00 45.00 177 THR A N 1
ATOM 1330 C CA . THR A 1 177 ? -7.149 -32.685 -8.783 1.00 45.00 177 THR A CA 1
ATOM 1331 C C . THR A 1 177 ? -6.353 -33.981 -8.591 1.00 45.00 177 THR A C 1
ATOM 1333 O O . THR A 1 177 ? -5.992 -34.636 -9.570 1.00 45.00 177 THR A O 1
ATOM 1336 N N . ALA A 1 178 ? -6.182 -34.437 -7.343 1.00 47.62 178 ALA A N 1
ATOM 1337 C CA . ALA A 1 178 ? -5.572 -35.737 -7.047 1.00 47.62 178 ALA A CA 1
ATOM 1338 C C . ALA A 1 178 ? -6.426 -36.930 -7.536 1.00 47.62 178 ALA A C 1
ATOM 1340 O O . ALA A 1 178 ? -5.882 -37.950 -7.959 1.00 47.62 178 ALA A O 1
ATOM 1341 N N . ARG A 1 179 ? -7.764 -36.803 -7.544 1.00 46.31 179 ARG A N 1
ATOM 1342 C CA . ARG A 1 179 ? -8.684 -37.841 -8.056 1.00 46.31 179 ARG A CA 1
ATOM 1343 C C . ARG A 1 179 ? -8.799 -37.857 -9.585 1.00 46.31 179 ARG A C 1
ATOM 1345 O O . ARG A 1 179 ? -9.082 -38.912 -10.149 1.00 46.31 179 ARG A O 1
ATOM 1352 N N . GLY A 1 180 ? -8.545 -36.733 -10.257 1.00 38.47 180 GLY A N 1
ATOM 1353 C CA . GLY A 1 180 ? -8.539 -36.637 -11.723 1.00 38.47 180 GLY A CA 1
ATOM 1354 C C . GLY A 1 180 ? -7.300 -37.251 -12.386 1.00 38.47 180 GLY A C 1
ATOM 1355 O O . GLY A 1 180 ? -7.403 -37.814 -13.473 1.00 38.47 180 GLY A O 1
ATOM 1356 N N . CYS A 1 181 ? -6.144 -37.219 -11.715 1.00 46.09 181 CYS A N 1
ATOM 1357 C CA . CYS A 1 181 ? -4.877 -37.708 -12.276 1.00 46.09 181 CYS A CA 1
ATOM 1358 C C . CYS A 1 181 ? -4.715 -39.248 -12.211 1.00 46.09 181 CYS A C 1
ATOM 1360 O O . CYS A 1 181 ? -3.859 -39.824 -12.876 1.00 46.09 181 CYS A O 1
ATOM 1362 N N . GLY A 1 182 ? -5.570 -39.954 -11.458 1.00 40.28 182 GLY A N 1
ATOM 1363 C CA . GLY A 1 182 ? -5.490 -41.411 -11.269 1.00 40.28 182 GLY A CA 1
ATOM 1364 C C . GLY A 1 182 ? -6.197 -42.278 -12.323 1.00 40.28 182 GLY A C 1
ATOM 1365 O O . GLY A 1 182 ? -6.234 -43.498 -12.165 1.00 40.28 182 GLY A O 1
ATOM 1366 N N . ARG A 1 183 ? -6.797 -41.696 -13.374 1.00 40.47 183 ARG A N 1
ATOM 1367 C CA . ARG A 1 183 ? -7.683 -42.428 -14.306 1.00 40.47 183 ARG A CA 1
ATOM 1368 C C . ARG A 1 183 ? -7.177 -42.520 -15.747 1.00 40.47 183 ARG A C 1
ATOM 1370 O O . ARG A 1 183 ? -7.983 -42.638 -16.666 1.00 40.47 183 ARG A O 1
ATOM 1377 N N . ILE A 1 184 ? -5.860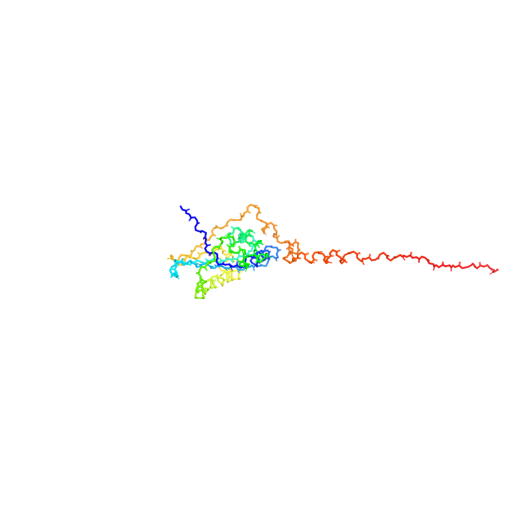 -42.554 -15.961 1.00 42.69 184 ILE A N 1
ATOM 1378 C CA . ILE A 1 184 ? -5.314 -43.098 -17.214 1.00 42.69 184 ILE A CA 1
ATOM 1379 C C . ILE A 1 184 ? -5.339 -44.622 -17.085 1.00 42.69 184 ILE A C 1
ATOM 1381 O O . ILE A 1 184 ? -4.480 -45.263 -16.483 1.00 42.69 184 ILE A O 1
ATOM 1385 N N . SER A 1 185 ? -6.436 -45.182 -17.581 1.00 39.47 185 SER A N 1
ATOM 1386 C CA . SER A 1 185 ? -6.718 -46.607 -17.634 1.00 39.47 185 SER A CA 1
ATOM 1387 C C . SER A 1 185 ? -5.604 -47.363 -18.367 1.00 39.47 185 SER A C 1
ATOM 1389 O O . SER A 1 185 ? -5.240 -47.059 -19.500 1.00 39.47 185 SER A O 1
ATOM 1391 N N . ARG A 1 186 ? -5.067 -48.393 -17.703 1.00 39.22 186 ARG A N 1
ATOM 1392 C CA . ARG A 1 186 ? -4.273 -49.451 -18.335 1.00 39.22 186 ARG A CA 1
ATOM 1393 C C . ARG A 1 186 ? -5.171 -50.200 -19.320 1.00 39.22 186 ARG A C 1
ATOM 1395 O O . ARG A 1 186 ? -5.814 -51.180 -18.943 1.00 39.22 186 ARG A O 1
ATOM 1402 N N . THR A 1 187 ? -5.223 -49.762 -20.574 1.00 35.44 187 THR A N 1
ATOM 1403 C CA . THR A 1 187 ? -5.846 -50.554 -21.635 1.00 35.44 187 THR A CA 1
ATOM 1404 C C . THR A 1 187 ? -4.935 -51.738 -21.938 1.00 35.44 187 THR A C 1
ATOM 1406 O O . THR A 1 187 ? -3.868 -51.626 -22.536 1.00 35.44 187 THR A O 1
ATOM 1409 N N . ARG A 1 188 ? -5.357 -52.889 -21.423 1.00 38.16 188 ARG A N 1
ATOM 1410 C CA . ARG A 1 188 ? -4.791 -54.220 -21.624 1.00 38.16 188 ARG A CA 1
ATOM 1411 C C . ARG A 1 188 ? -4.821 -54.534 -23.128 1.00 38.16 188 ARG A C 1
ATOM 1413 O O . ARG A 1 188 ? -5.883 -54.831 -23.664 1.00 38.16 188 ARG A O 1
ATOM 1420 N N . ILE A 1 189 ? -3.680 -54.476 -23.815 1.00 38.28 189 ILE A N 1
ATOM 1421 C CA . ILE A 1 189 ? -3.566 -55.009 -25.180 1.00 38.28 189 ILE A CA 1
ATOM 1422 C C . ILE A 1 189 ? -3.556 -56.538 -25.063 1.00 38.28 189 ILE A C 1
ATOM 1424 O O . ILE A 1 189 ? -2.534 -57.148 -24.749 1.00 38.28 189 ILE A O 1
ATOM 1428 N N . ALA A 1 190 ? -4.721 -57.156 -25.256 1.00 34.53 190 ALA A N 1
ATOM 1429 C CA . ALA A 1 190 ? -4.857 -58.596 -25.423 1.00 34.53 190 ALA A CA 1
ATOM 1430 C C . ALA A 1 190 ? -4.789 -58.940 -26.921 1.00 34.53 190 ALA A C 1
ATOM 1432 O O . ALA A 1 190 ? -5.543 -58.411 -27.732 1.00 34.53 190 ALA A O 1
ATOM 1433 N N . ARG A 1 191 ? -3.842 -59.817 -27.267 1.00 39.03 191 ARG A N 1
ATOM 1434 C CA . ARG A 1 191 ? -3.610 -60.397 -28.598 1.00 39.03 191 ARG A CA 1
ATOM 1435 C C . ARG A 1 191 ? -4.828 -61.173 -29.114 1.00 39.03 191 ARG A C 1
ATOM 1437 O O . ARG A 1 191 ? -5.335 -62.016 -28.382 1.00 39.03 191 ARG A O 1
ATOM 1444 N N . SER A 1 192 ? -5.106 -61.078 -30.417 1.00 32.44 192 SER A N 1
ATOM 1445 C CA . SER A 1 192 ? -5.365 -62.263 -31.255 1.00 32.44 192 SER A CA 1
ATOM 1446 C C . SER A 1 192 ? -5.362 -61.926 -32.751 1.00 32.44 192 SER A C 1
ATOM 1448 O O . SER A 1 192 ? -6.331 -61.375 -33.256 1.00 32.44 192 SER A O 1
ATOM 1450 N N . HIS A 1 193 ? -4.332 -62.354 -33.481 1.00 34.25 193 HIS A N 1
ATOM 1451 C CA . HIS A 1 193 ? -4.521 -62.786 -34.866 1.00 34.25 193 HIS A CA 1
ATOM 1452 C C . HIS A 1 193 ? -3.907 -64.173 -35.021 1.00 34.25 193 HIS A C 1
ATOM 1454 O O . HIS A 1 193 ? -2.699 -64.372 -34.922 1.00 34.25 193 HIS A O 1
ATOM 1460 N N . ARG A 1 194 ? -4.811 -65.142 -35.163 1.00 35.75 194 ARG A N 1
ATOM 1461 C CA . ARG A 1 194 ? -4.563 -66.519 -35.570 1.00 35.75 194 ARG A CA 1
ATOM 1462 C C . ARG A 1 194 ? -4.487 -66.486 -37.099 1.00 35.75 194 ARG A C 1
ATOM 1464 O O . ARG A 1 194 ? -5.448 -66.046 -37.721 1.00 35.75 194 ARG A O 1
ATOM 1471 N N . MET A 1 195 ? -3.374 -66.914 -37.682 1.00 32.25 195 MET A N 1
ATOM 1472 C CA . MET A 1 195 ? -3.236 -67.118 -39.125 1.00 32.25 195 MET A CA 1
ATOM 1473 C C . MET A 1 195 ? -2.963 -68.611 -39.329 1.00 32.25 195 MET A C 1
ATOM 1475 O O . MET A 1 195 ? -2.036 -69.161 -38.734 1.00 32.25 195 MET A O 1
ATOM 1479 N N . ALA A 1 196 ? -3.877 -69.273 -40.035 1.00 41.25 196 ALA A N 1
ATOM 1480 C CA . ALA A 1 196 ? -3.830 -70.693 -40.371 1.00 41.25 196 ALA A CA 1
ATOM 1481 C C . ALA A 1 196 ? -2.909 -70.926 -41.593 1.00 41.25 196 ALA A C 1
ATOM 1483 O O . ALA A 1 196 ? -2.581 -69.958 -42.281 1.00 41.25 196 ALA A O 1
ATOM 1484 N N . PRO A 1 197 ? -2.448 -72.167 -41.837 1.00 46.47 197 PRO A N 1
ATOM 1485 C CA . PRO A 1 197 ? -1.298 -72.443 -42.690 1.00 46.47 197 PRO A CA 1
ATOM 1486 C C . PRO A 1 197 ? -1.683 -72.642 -44.161 1.00 46.47 197 PRO A C 1
ATOM 1488 O O . PRO A 1 197 ? -2.646 -73.347 -44.454 1.00 46.47 197 PRO A O 1
ATOM 1491 N N . ASP A 1 198 ? -0.860 -72.115 -45.068 1.00 35.88 198 ASP A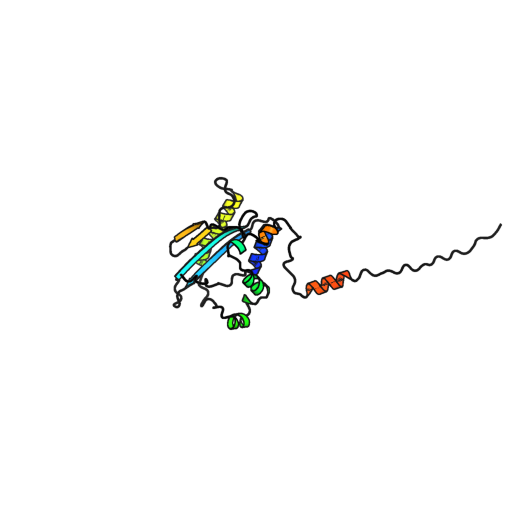 N 1
ATOM 1492 C CA . ASP A 1 198 ? -0.862 -72.499 -46.481 1.00 35.88 198 ASP A CA 1
ATOM 1493 C C . ASP A 1 198 ? 0.084 -73.687 -46.710 1.00 35.88 198 ASP A C 1
ATOM 1495 O O . ASP A 1 198 ? 1.275 -73.645 -46.383 1.00 35.88 198 ASP A O 1
ATOM 1499 N N . ARG A 1 199 ? -0.459 -74.757 -47.296 1.00 42.66 199 ARG A N 1
ATOM 1500 C CA . ARG A 1 199 ? 0.279 -75.842 -47.954 1.00 42.66 199 ARG A CA 1
ATOM 1501 C C . ARG A 1 199 ? -0.503 -76.298 -49.184 1.00 42.66 199 ARG A C 1
ATOM 1503 O O . ARG A 1 199 ? -1.606 -76.810 -49.017 1.00 42.66 199 ARG A O 1
ATOM 1510 N N . ALA A 1 200 ? 0.131 -76.168 -50.348 1.00 39.19 200 ALA A N 1
ATOM 1511 C CA . ALA A 1 200 ? -0.020 -76.900 -51.622 1.00 39.19 200 ALA A CA 1
ATOM 1512 C C . ALA A 1 200 ? 0.283 -75.894 -52.745 1.00 39.19 200 ALA A C 1
ATOM 1514 O O . ALA A 1 200 ? -0.240 -74.788 -52.701 1.00 39.19 200 ALA A O 1
ATOM 1515 N N . THR A 1 201 ? 1.103 -76.138 -53.759 1.00 46.84 201 THR A N 1
ATOM 1516 C CA . THR A 1 201 ? 1.803 -77.317 -54.299 1.00 46.84 201 THR A CA 1
ATOM 1517 C C . THR A 1 201 ? 2.838 -76.759 -55.269 1.00 46.84 201 THR A C 1
ATOM 1519 O O . THR A 1 201 ? 2.529 -75.707 -55.876 1.00 46.84 201 THR A O 1
#

Solvent-accessible surface area (backbone atoms only — not comparable to full-atom values): 12406 Å² total; per-residue (Å²): 137,80,81,74,78,71,67,62,75,88,65,73,42,34,65,51,51,52,49,49,44,39,10,21,16,62,65,44,75,36,77,51,69,53,72,45,67,42,62,42,98,87,67,48,83,65,40,38,36,34,35,29,36,64,36,39,78,99,50,49,47,50,60,49,62,62,78,46,51,77,66,54,28,56,36,37,69,70,48,42,78,75,32,65,72,48,37,68,72,66,70,59,73,72,63,82,68,83,73,90,49,71,78,61,46,54,58,50,51,52,45,44,49,51,45,51,48,23,56,72,68,26,61,95,80,44,32,77,67,68,36,36,37,40,36,59,80,76,70,45,78,40,74,48,92,60,58,67,51,97,79,40,62,60,70,71,42,46,69,48,41,88,74,51,83,76,90,80,68,64,81,70,51,62,61,49,57,62,61,63,71,72,67,80,72,85,78,77,86,76,88,85,84,87,81,83,86,90,86,87,133